Protein AF-0000000072268788 (afdb_homodimer)

Radius of gyration: 41.5 Å; Cα contacts (8 Å, |Δi|>4): 211; chains: 2; bounding box: 46×120×73 Å

Foldseek 3Di:
DDWDWADALNDIDTDDDDPPCVVVVRVVSVQLNVQLNVVCVVVPDDDPVVSSVRSVVVVVVVVVVVVVVVVVVVVVVVVVVPPPDPPPPPPPPPDPPVVVVVVVVVVVVVVVVVVVVVVVVVVD/DDWDWADALNDIDTDDDDPPCVVVVRVVSVQLNVQLNVVCVVVPDDDPVVSSVRSVVVVVVVVVVVVVVVVVVVVVVVVVVPPPDPPPPPPPPPDPPPVNVVVVVVVVVVVVVVVVVVVVVVVD

Structure (mmCIF, N/CA/C/O backbone):
data_AF-0000000072268788-model_v1
#
loop_
_entity.id
_entity.type
_entity.pdbx_description
1 polymer 'Cell division protein ZapA'
#
loop_
_atom_site.group_PDB
_atom_site.id
_atom_site.type_symbol
_atom_site.label_atom_id
_atom_site.label_alt_id
_atom_site.label_comp_id
_atom_site.label_asym_id
_atom_site.label_entity_id
_atom_site.label_seq_id
_atom_site.pdbx_PDB_ins_code
_atom_site.Cartn_x
_atom_site.Cartn_y
_atom_site.Cartn_z
_atom_site.occupancy
_atom_site.B_iso_or_equiv
_atom_site.auth_seq_id
_atom_site.auth_comp_id
_atom_site.auth_asym_id
_atom_site.auth_atom_id
_atom_site.pdbx_PDB_model_num
ATOM 1 N N . MET A 1 1 ? 23.859 -15.273 -12 1 74.12 1 MET A N 1
ATOM 2 C CA . MET A 1 1 ? 23 -14.719 -10.961 1 74.12 1 MET A CA 1
ATOM 3 C C . MET A 1 1 ? 22.594 -15.805 -9.961 1 74.12 1 MET A C 1
ATOM 5 O O . MET A 1 1 ? 22.234 -16.906 -10.359 1 74.12 1 MET A O 1
ATOM 9 N N . PRO A 1 2 ? 22.938 -15.625 -8.633 1 83 2 PRO A N 1
ATOM 10 C CA . PRO A 1 2 ? 22.578 -16.656 -7.668 1 83 2 PRO A CA 1
ATOM 11 C C . PRO A 1 2 ? 21.078 -16.906 -7.578 1 83 2 PRO A C 1
ATOM 13 O O . PRO A 1 2 ? 20.297 -15.977 -7.785 1 83 2 PRO A O 1
ATOM 16 N N . GLU A 1 3 ? 20.75 -18.172 -7.566 1 90.81 3 GLU A N 1
ATOM 17 C CA . GLU A 1 3 ? 19.359 -18.547 -7.328 1 90.81 3 GLU A CA 1
ATOM 18 C C . GLU A 1 3 ? 19.078 -18.688 -5.836 1 90.81 3 GLU A C 1
ATOM 20 O O . GLU A 1 3 ? 19.891 -19.25 -5.094 1 90.81 3 GLU A O 1
ATOM 25 N N . LEU A 1 4 ? 18.047 -18.125 -5.438 1 92.44 4 LEU A N 1
ATOM 26 C CA . LEU A 1 4 ? 17.594 -18.219 -4.055 1 92.44 4 LEU A CA 1
ATOM 27 C C . LEU A 1 4 ? 16.297 -19.031 -3.955 1 92.44 4 LEU A C 1
ATOM 29 O O . LEU A 1 4 ? 15.422 -18.906 -4.809 1 92.44 4 LEU A O 1
ATOM 33 N N . SER A 1 5 ? 16.281 -19.875 -2.887 1 95.88 5 SER A N 1
ATOM 34 C CA . SER A 1 5 ? 15.078 -20.656 -2.611 1 95.88 5 SER A CA 1
ATOM 35 C C . SER A 1 5 ? 14.148 -19.906 -1.663 1 95.88 5 SER A C 1
ATOM 37 O O . SER A 1 5 ? 14.555 -19.5 -0.571 1 95.88 5 SER A O 1
ATOM 39 N N . ILE A 1 6 ? 12.938 -19.672 -2.156 1 97.31 6 ILE A N 1
ATOM 40 C CA . ILE A 1 6 ? 11.938 -19.031 -1.303 1 97.31 6 ILE A CA 1
ATOM 41 C C . ILE A 1 6 ? 10.758 -19.969 -1.108 1 97.31 6 ILE A C 1
ATOM 43 O O . ILE A 1 6 ? 10.539 -20.891 -1.91 1 97.31 6 ILE A O 1
ATOM 47 N N . THR A 1 7 ? 10.023 -19.75 0.076 1 97.81 7 THR A N 1
ATOM 48 C CA . THR A 1 7 ? 8.875 -20.594 0.394 1 97.81 7 THR A CA 1
ATOM 49 C C . THR A 1 7 ? 7.586 -19.781 0.368 1 97.81 7 THR A C 1
ATOM 51 O O . THR A 1 7 ? 7.484 -18.734 1.022 1 97.81 7 THR A O 1
ATOM 54 N N . ILE A 1 8 ? 6.691 -20.25 -0.453 1 98.44 8 ILE A N 1
ATOM 55 C CA . ILE A 1 8 ? 5.359 -19.656 -0.521 1 98.44 8 ILE A CA 1
ATOM 56 C C . ILE A 1 8 ? 4.297 -20.734 -0.354 1 98.44 8 ILE A C 1
ATOM 58 O O . ILE A 1 8 ? 4.273 -21.719 -1.107 1 98.44 8 ILE A O 1
ATOM 62 N N . GLY A 1 9 ? 3.434 -20.594 0.599 1 97.31 9 GLY A N 1
ATOM 63 C CA . GLY A 1 9 ? 2.373 -21.547 0.838 1 97.31 9 GLY A CA 1
ATOM 64 C C . GLY A 1 9 ? 2.891 -22.953 1.119 1 97.31 9 GLY A C 1
ATOM 65 O O . GLY A 1 9 ? 2.297 -23.938 0.683 1 97.31 9 GLY A O 1
ATOM 66 N N . GLY A 1 10 ? 4.051 -23.016 1.722 1 95.81 10 GLY A N 1
ATOM 67 C CA . GLY A 1 10 ? 4.629 -24.297 2.074 1 95.81 10 GLY A CA 1
ATOM 68 C C . GLY A 1 10 ? 5.402 -24.938 0.937 1 95.81 10 GLY A C 1
ATOM 69 O O . GLY A 1 10 ? 5.938 -26.031 1.084 1 95.81 10 GLY A O 1
ATOM 70 N N . LYS A 1 11 ? 5.461 -24.25 -0.186 1 96.56 11 LYS A N 1
ATOM 71 C CA . LYS A 1 11 ? 6.176 -24.75 -1.358 1 96.56 11 LYS A CA 1
ATOM 72 C C . LYS A 1 11 ? 7.441 -23.953 -1.619 1 96.56 11 LYS A C 1
ATOM 74 O O . LYS A 1 11 ? 7.461 -22.734 -1.423 1 96.56 11 LYS A O 1
ATOM 79 N N . SER A 1 12 ? 8.383 -24.672 -2.074 1 97.62 12 SER A N 1
ATOM 80 C CA . SER A 1 12 ? 9.656 -24.016 -2.354 1 97.62 12 SER A CA 1
ATOM 81 C C . SER A 1 12 ? 9.766 -23.625 -3.824 1 97.62 12 SER A C 1
ATOM 83 O O . SER A 1 12 ? 9.414 -24.406 -4.707 1 97.62 12 SER A O 1
ATOM 85 N N . PHE A 1 13 ? 10.25 -22.438 -4.082 1 97.38 13 PHE A N 1
ATOM 86 C CA . PHE A 1 13 ? 10.453 -21.906 -5.422 1 97.38 13 PHE A CA 1
ATOM 87 C C . PHE A 1 13 ? 11.859 -21.328 -5.574 1 97.38 13 PHE A C 1
ATOM 89 O O . PHE A 1 13 ? 12.383 -20.703 -4.656 1 97.38 13 PHE A O 1
ATOM 96 N N . GLU A 1 14 ? 12.453 -21.531 -6.711 1 95.81 14 GLU A N 1
ATOM 97 C CA . GLU A 1 14 ? 13.758 -20.969 -7.023 1 95.81 14 GLU A CA 1
ATOM 98 C C . GLU A 1 14 ? 13.625 -19.703 -7.859 1 95.81 14 GLU A C 1
ATOM 100 O O . GLU A 1 14 ? 13 -19.719 -8.922 1 95.81 14 GLU A O 1
ATOM 105 N N . VAL A 1 15 ? 14.234 -18.641 -7.375 1 95.44 15 VAL A N 1
ATOM 106 C CA . VAL A 1 15 ? 14.156 -17.344 -8.062 1 95.44 15 VAL A CA 1
ATOM 107 C C . VAL A 1 15 ? 15.547 -16.734 -8.172 1 95.44 15 VAL A C 1
ATOM 109 O O . VAL A 1 15 ? 16.312 -16.734 -7.199 1 95.44 15 VAL A O 1
ATOM 112 N N . ALA A 1 16 ? 15.844 -16.25 -9.375 1 91.88 16 ALA A N 1
ATOM 113 C CA . ALA A 1 16 ? 17.125 -15.578 -9.562 1 91.88 16 ALA A CA 1
ATOM 114 C C . ALA A 1 16 ? 17.094 -14.164 -8.984 1 91.88 16 ALA A C 1
ATOM 116 O O . ALA A 1 16 ? 16.078 -13.461 -9.109 1 91.88 16 ALA A O 1
ATOM 117 N N . CYS A 1 17 ? 18.141 -13.789 -8.359 1 90.81 17 CYS A N 1
ATOM 118 C CA . CYS A 1 17 ? 18.203 -12.461 -7.754 1 90.81 17 CYS A CA 1
ATOM 119 C C . CYS A 1 17 ? 19.609 -11.891 -7.852 1 90.81 17 CYS A C 1
ATOM 121 O O . CYS A 1 17 ? 20.594 -12.617 -7.734 1 90.81 17 CYS A O 1
ATOM 123 N N . GLN A 1 18 ? 19.688 -10.594 -8.148 1 88.31 18 GLN A N 1
ATOM 124 C CA . GLN A 1 18 ? 20.969 -9.914 -8.188 1 88.31 18 GLN A CA 1
ATOM 125 C C . GLN A 1 18 ? 21.562 -9.781 -6.785 1 88.31 18 GLN A C 1
ATOM 127 O O . GLN A 1 18 ? 20.828 -9.664 -5.801 1 88.31 18 GLN A O 1
ATOM 132 N N . PRO A 1 19 ? 22.938 -9.758 -6.762 1 90.88 19 PRO A N 1
ATOM 133 C CA . PRO A 1 19 ? 23.578 -9.523 -5.465 1 90.88 19 PRO A CA 1
ATOM 134 C C . PRO A 1 19 ? 23.109 -8.227 -4.801 1 90.88 19 PRO A C 1
ATOM 136 O O . PRO A 1 19 ? 22.969 -7.203 -5.473 1 90.88 19 PRO A O 1
ATOM 139 N N . GLY A 1 20 ? 22.766 -8.32 -3.518 1 91.06 20 GLY A N 1
ATOM 140 C CA . GLY A 1 20 ? 22.312 -7.148 -2.781 1 91.06 20 GLY A CA 1
ATOM 141 C C . GLY A 1 20 ? 20.812 -7.047 -2.684 1 91.06 20 GLY A C 1
ATOM 142 O O . GLY A 1 20 ? 20.281 -6.297 -1.859 1 91.06 20 GLY A O 1
ATOM 143 N N . GLU A 1 21 ? 20.094 -7.781 -3.594 1 90.38 21 GLU A N 1
ATOM 144 C CA . GLU A 1 21 ? 18.641 -7.707 -3.633 1 90.38 21 GLU A CA 1
ATOM 145 C C . GLU A 1 21 ? 18 -8.852 -2.844 1 90.38 21 GLU A C 1
ATOM 147 O O . GLU A 1 21 ? 16.781 -9 -2.818 1 90.38 21 GLU A O 1
ATOM 152 N N . GLU A 1 22 ? 18.781 -9.586 -2.168 1 93.44 22 GLU A N 1
ATOM 153 C CA . GLU A 1 22 ? 18.328 -10.789 -1.483 1 93.44 22 GLU A CA 1
ATOM 154 C C . GLU A 1 22 ? 17.344 -10.453 -0.369 1 93.44 22 GLU A C 1
ATOM 156 O O . GLU A 1 22 ? 16.328 -11.141 -0.204 1 93.44 22 GLU A O 1
ATOM 161 N N . GLU A 1 23 ? 17.641 -9.453 0.334 1 92.25 23 GLU A N 1
ATOM 162 C CA . GLU A 1 23 ? 16.766 -9.07 1.441 1 92.25 23 GLU A CA 1
ATOM 163 C C . GLU A 1 23 ? 15.406 -8.602 0.935 1 92.25 23 GLU A C 1
ATOM 165 O O . GLU A 1 23 ? 14.375 -8.906 1.538 1 92.25 23 GLU A O 1
ATOM 170 N N . PHE A 1 24 ? 15.422 -7.902 -0.164 1 91.44 24 PHE A N 1
ATOM 171 C CA . PHE A 1 24 ? 14.18 -7.434 -0.764 1 91.44 24 PHE A CA 1
ATOM 172 C C . PHE A 1 24 ? 13.336 -8.609 -1.244 1 91.44 24 PHE A C 1
ATOM 174 O O . PHE A 1 24 ? 12.125 -8.648 -1.001 1 91.44 24 PHE A O 1
ATOM 181 N N . LEU A 1 25 ? 14.008 -9.602 -1.836 1 96.06 25 LEU A N 1
ATOM 182 C CA . LEU A 1 25 ? 13.312 -10.789 -2.314 1 96.06 25 LEU A CA 1
ATOM 183 C C . LEU A 1 25 ? 12.695 -11.562 -1.154 1 96.06 25 LEU A C 1
ATOM 185 O O . LEU A 1 25 ? 11.547 -12 -1.241 1 96.06 25 LEU A O 1
ATOM 189 N N . HIS A 1 26 ? 13.391 -11.672 -0.062 1 96.31 26 HIS A N 1
ATOM 190 C CA . HIS A 1 26 ? 12.883 -12.383 1.105 1 96.31 26 HIS A CA 1
ATOM 191 C C . HIS A 1 26 ? 11.688 -11.656 1.711 1 96.31 26 HIS A C 1
ATOM 193 O O . HIS A 1 26 ? 10.719 -12.297 2.125 1 96.31 26 HIS A O 1
ATOM 199 N N . SER A 1 27 ? 11.773 -10.406 1.749 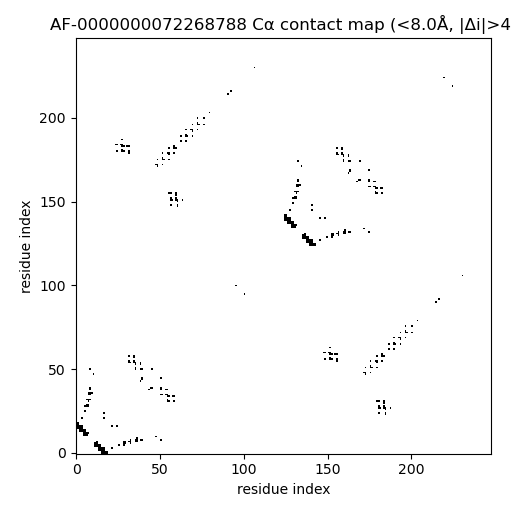1 96.12 27 SER A N 1
ATOM 200 C CA . SER A 1 27 ? 10.672 -9.609 2.285 1 96.12 27 SER A CA 1
ATOM 201 C C . SER A 1 27 ? 9.43 -9.742 1.419 1 96.12 27 SER A C 1
ATOM 203 O O . SER A 1 27 ? 8.328 -9.945 1.935 1 96.12 27 SER A O 1
ATOM 205 N N . ALA A 1 28 ? 9.648 -9.617 0.163 1 97.81 28 ALA A N 1
ATOM 206 C CA . ALA A 1 28 ? 8.539 -9.781 -0.778 1 97.81 28 ALA A CA 1
ATOM 207 C C . ALA A 1 28 ? 7.934 -11.172 -0.671 1 97.81 28 ALA A C 1
ATOM 209 O O . ALA A 1 28 ? 6.707 -11.32 -0.657 1 97.81 28 ALA A O 1
ATOM 210 N N . ALA A 1 29 ? 8.82 -12.188 -0.564 1 98.56 29 ALA A N 1
ATOM 211 C CA . ALA A 1 29 ? 8.359 -13.562 -0.432 1 98.56 29 ALA A CA 1
ATOM 212 C C . ALA A 1 29 ? 7.551 -13.758 0.847 1 98.56 29 ALA A C 1
ATOM 214 O O . ALA A 1 29 ? 6.535 -14.453 0.847 1 98.56 29 ALA A O 1
ATOM 215 N N . ALA A 1 30 ? 8.016 -13.156 1.888 1 98.19 30 ALA A N 1
ATOM 216 C CA . ALA A 1 30 ? 7.32 -13.258 3.166 1 98.19 30 ALA A CA 1
ATOM 217 C C . ALA A 1 30 ? 5.922 -12.656 3.076 1 98.19 30 ALA A C 1
ATOM 219 O O . ALA A 1 30 ? 4.961 -13.211 3.615 1 98.19 30 ALA A O 1
ATOM 220 N N . MET A 1 31 ? 5.75 -11.555 2.393 1 98.38 31 MET A N 1
ATOM 221 C CA . MET A 1 31 ? 4.465 -10.891 2.227 1 98.38 31 MET A CA 1
ATOM 222 C C . MET A 1 31 ? 3.514 -11.734 1.391 1 98.38 31 MET A C 1
ATOM 224 O O . MET A 1 31 ? 2.34 -11.891 1.735 1 98.38 31 MET A O 1
ATOM 228 N N . LEU A 1 32 ? 4.07 -12.273 0.337 1 98.81 32 LEU A N 1
ATOM 229 C CA . LEU A 1 32 ? 3.246 -13.133 -0.504 1 98.81 32 LEU A CA 1
ATOM 230 C C . LEU A 1 32 ? 2.863 -14.414 0.237 1 98.81 32 LEU A C 1
ATOM 232 O O . LEU A 1 32 ? 1.735 -14.891 0.108 1 98.81 32 LEU A O 1
ATOM 236 N N . ASP A 1 33 ? 3.76 -14.938 1.021 1 98.69 33 ASP A N 1
ATOM 237 C CA . ASP A 1 33 ? 3.51 -16.141 1.814 1 98.69 33 ASP A CA 1
ATOM 238 C C . ASP A 1 33 ? 2.4 -15.891 2.836 1 98.69 33 ASP A C 1
ATOM 240 O O . ASP A 1 33 ? 1.595 -16.781 3.105 1 98.69 33 ASP A O 1
ATOM 244 N N . ALA A 1 34 ? 2.389 -14.781 3.379 1 98.25 34 ALA A N 1
ATOM 245 C CA . ALA A 1 34 ? 1.372 -14.422 4.367 1 98.25 34 ALA A CA 1
ATOM 246 C C . ALA A 1 34 ? -0.027 -14.5 3.762 1 98.25 34 ALA A C 1
ATOM 248 O O . ALA A 1 34 ? -1.001 -14.773 4.465 1 98.25 34 ALA A O 1
ATOM 249 N N . GLU A 1 35 ? -0.118 -14.219 2.48 1 98.19 35 GLU A N 1
ATOM 250 C CA . GLU A 1 35 ? -1.397 -14.344 1.79 1 98.19 35 GLU A CA 1
ATOM 251 C C . GLU A 1 35 ? -1.658 -15.789 1.369 1 98.19 35 GLU A C 1
ATOM 253 O O . GLU A 1 35 ? -2.805 -16.234 1.365 1 98.19 35 GLU A O 1
ATOM 258 N N . ALA A 1 36 ? -0.629 -16.531 1.037 1 98.44 36 ALA A N 1
ATOM 259 C CA . ALA A 1 36 ? -0.738 -17.875 0.501 1 98.44 36 ALA A CA 1
ATOM 260 C C . ALA A 1 36 ? -1.106 -18.875 1.597 1 98.44 36 ALA A C 1
ATOM 262 O O . ALA A 1 36 ? -1.887 -19.797 1.365 1 98.44 36 ALA A O 1
ATOM 263 N N . MET A 1 37 ? -0.601 -18.641 2.736 1 97.56 37 MET A N 1
ATOM 264 C CA . MET A 1 37 ? -0.745 -19.609 3.816 1 97.56 37 MET A CA 1
ATOM 265 C C . MET A 1 37 ? -2.213 -19.797 4.188 1 97.56 37 MET A C 1
ATOM 267 O O . MET A 1 37 ? -2.705 -20.922 4.238 1 97.56 37 MET A O 1
ATOM 271 N N . PRO A 1 38 ? -2.912 -18.703 4.418 1 95.94 38 PRO A N 1
ATOM 272 C CA . PRO A 1 38 ? -4.332 -18.891 4.723 1 95.94 38 PRO A CA 1
ATOM 273 C C . PRO A 1 38 ? -5.09 -19.594 3.598 1 95.94 38 PRO A C 1
ATOM 275 O O . PRO A 1 38 ? -6.043 -20.328 3.855 1 95.94 38 PRO A O 1
ATOM 278 N N . VAL A 1 39 ? -4.746 -19.312 2.369 1 96.38 39 VAL A N 1
ATOM 279 C CA . VAL A 1 39 ? -5.387 -19.938 1.212 1 96.38 39 VAL A CA 1
ATOM 280 C C . VAL A 1 39 ? -5.195 -21.453 1.268 1 96.38 39 VAL A C 1
ATOM 282 O O . VAL A 1 39 ? -6.152 -22.203 1.099 1 96.38 39 VAL A O 1
ATOM 285 N N . VAL A 1 40 ? -3.967 -21.844 1.497 1 96.25 40 VAL A N 1
ATOM 286 C CA . VAL A 1 40 ? -3.627 -23.266 1.57 1 96.25 40 VAL A CA 1
ATOM 287 C C . VAL A 1 40 ? -4.371 -23.922 2.732 1 96.25 40 VAL A C 1
ATOM 289 O O . VAL A 1 40 ? -4.891 -25.031 2.604 1 96.25 40 VAL A O 1
ATOM 292 N N . GLU A 1 41 ? -4.43 -23.266 3.844 1 94.94 41 GLU A N 1
ATOM 293 C CA . GLU A 1 41 ? -5.09 -23.781 5.035 1 94.94 41 GLU A CA 1
ATOM 294 C C . GLU A 1 41 ? -6.586 -23.953 4.805 1 94.94 41 GLU A C 1
ATOM 296 O O . GLU A 1 41 ? -7.191 -24.906 5.309 1 94.94 41 GLU A O 1
ATOM 301 N N . GLN A 1 42 ? -7.125 -23.109 4.062 1 92.31 42 GLN A N 1
ATOM 302 C CA . GLN A 1 42 ? -8.57 -23.094 3.869 1 92.31 42 GLN A CA 1
ATOM 303 C C . GLN A 1 42 ? -8.977 -24.016 2.723 1 92.31 42 GLN A C 1
ATOM 305 O O . GLN A 1 42 ? -10.016 -24.672 2.791 1 92.31 42 GLN A O 1
ATOM 310 N N . MET A 1 43 ? -8.273 -24.062 1.723 1 90.69 43 MET A N 1
ATOM 311 C CA . MET A 1 43 ? -8.703 -24.75 0.507 1 90.69 43 MET A CA 1
ATOM 312 C C . MET A 1 43 ? -8.031 -26.109 0.39 1 90.69 43 MET A C 1
ATOM 314 O O . MET A 1 43 ? -8.508 -26.984 -0.346 1 90.69 43 MET A O 1
ATOM 318 N N . GLY A 1 44 ? -6.984 -26.281 1.197 1 85.5 44 GLY A N 1
ATOM 319 C CA . GLY A 1 44 ? -6.32 -27.562 1.185 1 85.5 44 GLY A CA 1
ATOM 320 C C . GLY A 1 44 ? -5.375 -27.734 0.009 1 85.5 44 GLY A C 1
ATOM 321 O O . GLY A 1 44 ? -4.504 -26.906 -0.225 1 85.5 44 GLY A O 1
ATOM 322 N N . ARG A 1 45 ? -5.52 -28.938 -0.706 1 87 45 ARG A N 1
ATOM 323 C CA . ARG A 1 45 ? -4.574 -29.266 -1.771 1 87 45 ARG A CA 1
ATOM 324 C C . ARG A 1 45 ? -4.91 -28.5 -3.047 1 87 45 ARG A C 1
ATOM 326 O O . ARG A 1 45 ? -6.055 -28.5 -3.5 1 87 45 ARG A O 1
ATOM 333 N N . MET A 1 46 ? -3.959 -27.688 -3.553 1 92.5 46 MET A N 1
ATOM 334 C CA . MET A 1 46 ? -4.113 -26.938 -4.789 1 92.5 46 MET A CA 1
ATOM 335 C C . MET A 1 46 ? -2.824 -26.938 -5.602 1 92.5 46 MET A C 1
ATOM 337 O O . MET A 1 46 ? -1.747 -27.203 -5.062 1 92.5 46 MET A O 1
ATOM 341 N N . THR A 1 47 ? -2.998 -26.766 -6.852 1 95.31 47 THR A N 1
ATOM 342 C CA . THR A 1 47 ? -1.824 -26.594 -7.703 1 95.31 47 THR A CA 1
ATOM 343 C C . THR A 1 47 ? -1.065 -25.328 -7.324 1 95.31 47 THR A C 1
ATOM 345 O O . THR A 1 47 ? -1.633 -24.422 -6.723 1 95.31 47 THR A O 1
ATOM 348 N N . ASP A 1 48 ? 0.186 -25.266 -7.645 1 96.81 48 ASP A N 1
ATOM 349 C CA . ASP A 1 48 ? 0.991 -24.078 -7.402 1 96.81 48 ASP A CA 1
ATOM 350 C C . ASP A 1 48 ? 0.363 -22.844 -8.055 1 96.81 48 ASP A C 1
ATOM 352 O O . ASP A 1 48 ? 0.283 -21.781 -7.441 1 96.81 48 ASP A O 1
ATOM 356 N N . SER A 1 49 ? -0.063 -23.078 -9.234 1 97.38 49 SER A N 1
ATOM 357 C CA . SER A 1 49 ? -0.641 -21.984 -10 1 97.38 49 SER A CA 1
ATOM 358 C C . SER A 1 49 ? -1.87 -21.406 -9.305 1 97.38 49 SER A C 1
ATOM 360 O O . SER A 1 49 ? -2.012 -20.188 -9.188 1 97.38 49 SER A O 1
ATOM 362 N N . ARG A 1 50 ? -2.713 -22.281 -8.883 1 96.94 50 ARG A N 1
ATOM 363 C CA . ARG A 1 50 ? -3.93 -21.828 -8.219 1 96.94 50 ARG A CA 1
ATOM 364 C C . ARG A 1 50 ? -3.605 -21.109 -6.914 1 96.94 50 ARG A C 1
ATOM 366 O O . ARG A 1 50 ? -4.168 -20.062 -6.621 1 96.94 50 ARG A O 1
ATOM 373 N N . MET A 1 51 ? -2.742 -21.672 -6.137 1 97.75 51 MET A N 1
ATOM 374 C CA . MET A 1 51 ? -2.324 -21.062 -4.875 1 97.75 51 MET A CA 1
ATOM 375 C C . MET A 1 51 ? -1.729 -19.672 -5.105 1 97.75 51 MET A C 1
ATOM 377 O O . MET A 1 51 ? -2.104 -18.719 -4.434 1 97.75 51 MET A O 1
ATOM 381 N N . LEU A 1 52 ? -0.851 -19.578 -6.07 1 98.62 52 LEU A N 1
ATOM 382 C CA . LEU A 1 52 ? -0.155 -18.328 -6.355 1 98.62 52 LEU A CA 1
ATOM 383 C C . LEU A 1 52 ? -1.117 -17.297 -6.918 1 98.62 52 LEU A C 1
ATOM 385 O O . LEU A 1 52 ? -0.987 -16.094 -6.629 1 98.62 52 LEU A O 1
ATOM 389 N N . LEU A 1 53 ? -2.088 -17.734 -7.684 1 98.56 53 LEU A N 1
ATOM 390 C CA . LEU A 1 53 ? -3.127 -16.844 -8.188 1 98.56 53 LEU A CA 1
ATOM 391 C C . LEU A 1 53 ? -3.924 -16.234 -7.035 1 98.56 53 LEU A C 1
ATOM 393 O O . LEU A 1 53 ? -4.07 -15.016 -6.949 1 98.56 53 LEU A O 1
ATOM 397 N N . MET A 1 54 ? -4.375 -17.016 -6.152 1 97.94 54 MET A N 1
ATOM 398 C CA . MET A 1 54 ? -5.207 -16.562 -5.043 1 97.94 54 MET A CA 1
ATOM 399 C C . MET A 1 54 ? -4.422 -15.656 -4.109 1 97.94 54 MET A C 1
ATOM 401 O O . MET A 1 54 ? -4.918 -14.609 -3.689 1 97.94 54 MET A O 1
ATOM 405 N N . ALA A 1 55 ? -3.197 -16.047 -3.836 1 98.62 55 ALA A N 1
ATOM 406 C CA . ALA A 1 55 ? -2.332 -15.219 -2.992 1 98.62 55 ALA A CA 1
ATOM 407 C C . ALA A 1 55 ? -2.084 -13.852 -3.625 1 98.62 55 ALA A C 1
ATOM 409 O O . ALA A 1 55 ? -2.131 -12.828 -2.943 1 98.62 55 ALA A O 1
ATOM 410 N N . GLY A 1 56 ? -1.787 -13.852 -4.902 1 98.81 56 GLY A N 1
ATOM 411 C CA . GLY A 1 56 ? -1.588 -12.617 -5.641 1 98.81 56 GLY A CA 1
ATOM 412 C C . GLY A 1 56 ? -2.809 -11.719 -5.637 1 98.81 56 GLY A C 1
ATOM 413 O O . GLY A 1 56 ? -2.691 -10.5 -5.461 1 98.81 56 GLY A O 1
ATOM 414 N N . LEU A 1 57 ? -3.973 -12.32 -5.812 1 98.38 57 LEU A N 1
ATOM 415 C CA . LEU A 1 57 ? -5.219 -11.555 -5.801 1 98.38 57 LEU A CA 1
ATOM 416 C C . LEU A 1 57 ? -5.48 -10.961 -4.418 1 98.38 57 LEU A C 1
ATOM 418 O O . LEU A 1 57 ? -5.93 -9.82 -4.305 1 98.38 57 LEU A O 1
ATOM 422 N N . MET A 1 58 ? -5.199 -11.734 -3.459 1 97.69 58 MET A N 1
ATOM 423 C CA . MET A 1 58 ? -5.371 -11.25 -2.096 1 97.69 58 MET A CA 1
ATOM 424 C C . MET A 1 58 ? -4.41 -10.102 -1.804 1 97.69 58 MET A C 1
ATOM 426 O O . MET A 1 58 ? -4.797 -9.102 -1.191 1 97.69 58 MET A O 1
ATOM 430 N N . LEU A 1 59 ? -3.195 -10.258 -2.221 1 98.62 59 LEU A N 1
ATOM 431 C CA . LEU A 1 59 ? -2.209 -9.203 -2.041 1 98.62 59 LEU A CA 1
ATOM 432 C C . LEU A 1 59 ? -2.605 -7.949 -2.816 1 98.62 59 LEU A C 1
ATOM 434 O O . LEU A 1 59 ? -2.438 -6.832 -2.328 1 98.62 59 LEU A O 1
ATOM 438 N N . ALA A 1 60 ? -3.139 -8.117 -3.965 1 98.69 60 ALA A N 1
ATOM 439 C CA . ALA A 1 60 ? -3.625 -7.012 -4.785 1 98.69 60 ALA A CA 1
ATOM 440 C C . ALA A 1 60 ? -4.762 -6.27 -4.086 1 98.69 60 ALA A C 1
ATOM 442 O O . ALA A 1 60 ? -4.816 -5.039 -4.117 1 98.69 60 ALA A O 1
ATOM 443 N N . ASP A 1 61 ? -5.645 -7.031 -3.518 1 96.88 61 ASP A N 1
ATOM 444 C CA . ASP A 1 61 ? -6.742 -6.426 -2.764 1 96.88 61 ASP A CA 1
ATOM 445 C C . ASP A 1 61 ? -6.211 -5.574 -1.612 1 96.88 61 ASP A C 1
ATOM 447 O O . ASP A 1 61 ? -6.672 -4.453 -1.397 1 96.88 61 ASP A O 1
ATOM 451 N N . ARG A 1 62 ? -5.23 -6.074 -0.894 1 96.94 62 ARG A N 1
ATOM 452 C CA . ARG A 1 62 ? -4.586 -5.332 0.187 1 96.94 62 ARG A CA 1
ATOM 453 C C . ARG A 1 62 ? -3.908 -4.07 -0.341 1 96.94 62 ARG A C 1
ATOM 455 O O . ARG A 1 62 ? -3.994 -3.01 0.279 1 96.94 62 ARG A O 1
ATOM 462 N N . MET A 1 63 ? -3.248 -4.199 -1.45 1 98 63 MET A N 1
ATOM 463 C CA . MET A 1 63 ? -2.572 -3.066 -2.078 1 98 63 MET A CA 1
ATOM 464 C C . MET A 1 63 ? -3.566 -1.967 -2.434 1 98 63 MET A C 1
ATOM 466 O O . MET A 1 63 ? -3.287 -0.783 -2.238 1 98 63 MET A O 1
ATOM 470 N N . ALA A 1 64 ? -4.711 -2.371 -2.963 1 96.62 64 ALA A N 1
ATOM 471 C CA . ALA A 1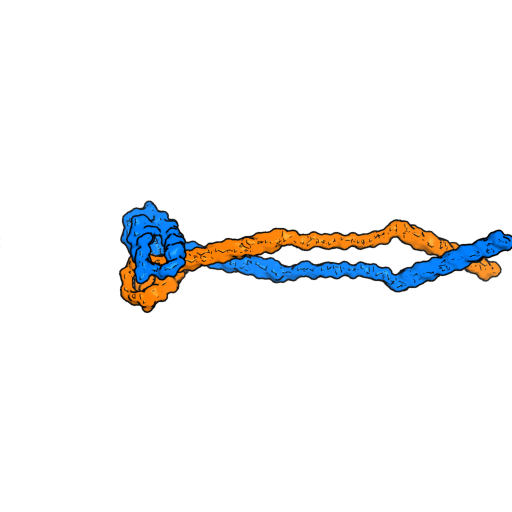 64 ? -5.754 -1.405 -3.287 1 96.62 64 ALA A CA 1
ATOM 472 C C . ALA A 1 64 ? -6.191 -0.631 -2.045 1 96.62 64 ALA A C 1
ATOM 474 O O . ALA A 1 64 ? -6.391 0.584 -2.102 1 96.62 64 ALA A O 1
ATOM 475 N N . GLY A 1 65 ? -6.355 -1.318 -0.981 1 96.25 65 GLY A N 1
ATOM 476 C CA . GLY A 1 65 ? -6.672 -0.671 0.281 1 96.25 65 GLY A CA 1
ATOM 477 C C . GLY A 1 65 ? -5.602 0.301 0.74 1 96.25 65 GLY A C 1
ATOM 478 O O . GLY A 1 65 ? -5.91 1.405 1.191 1 96.25 65 GLY A O 1
ATOM 479 N N . ALA A 1 66 ? -4.352 -0.101 0.634 1 97.56 66 ALA A N 1
ATOM 480 C CA . ALA A 1 66 ? -3.232 0.758 1.012 1 97.56 66 ALA A CA 1
ATOM 481 C C . ALA A 1 66 ? -3.199 2.023 0.16 1 97.56 66 ALA A C 1
ATOM 483 O O . ALA A 1 66 ? -2.945 3.117 0.671 1 97.56 66 ALA A O 1
ATOM 484 N N . ASP A 1 67 ? -3.465 1.851 -1.125 1 97.19 67 ASP A N 1
ATOM 485 C CA . ASP A 1 67 ? -3.496 2.992 -2.033 1 97.19 67 ASP A CA 1
ATOM 486 C C . ASP A 1 67 ? -4.578 3.988 -1.626 1 97.19 67 ASP A C 1
ATOM 488 O O . ASP A 1 67 ? -4.355 5.203 -1.649 1 97.19 67 ASP A O 1
ATOM 492 N N . GLU A 1 68 ? -5.684 3.459 -1.28 1 97.06 68 GLU A N 1
ATOM 493 C CA . GLU A 1 68 ? -6.77 4.32 -0.825 1 97.06 68 GLU A CA 1
ATOM 494 C C . GLU A 1 68 ? -6.387 5.062 0.451 1 97.06 68 GLU A C 1
ATOM 496 O O . GLU A 1 68 ? -6.66 6.258 0.585 1 97.06 68 GLU A O 1
ATOM 501 N N . GLU A 1 69 ? -5.793 4.359 1.361 1 97.69 69 GLU A N 1
ATOM 502 C CA . GLU A 1 69 ? -5.355 4.965 2.615 1 97.69 69 GLU A CA 1
ATOM 503 C C . GLU A 1 69 ? -4.297 6.039 2.369 1 97.69 69 GLU A C 1
ATOM 505 O O . GLU A 1 69 ? -4.32 7.094 3.006 1 97.69 69 GLU A O 1
ATOM 510 N N . LEU A 1 70 ? -3.395 5.773 1.525 1 98.06 70 LEU A N 1
ATOM 511 C CA . LEU A 1 70 ? -2.369 6.746 1.165 1 98.06 70 LEU A CA 1
ATOM 512 C C . LEU A 1 70 ? -2.998 8.023 0.625 1 98.06 70 LEU A C 1
ATOM 514 O O . LEU A 1 70 ? -2.611 9.125 1.021 1 98.06 70 LEU A O 1
ATOM 518 N N . ARG A 1 71 ? -3.947 7.828 -0.268 1 97.69 71 ARG A N 1
ATOM 519 C CA . ARG A 1 71 ? -4.645 8.984 -0.829 1 97.69 71 ARG A CA 1
ATOM 520 C C . ARG A 1 71 ? -5.336 9.789 0.264 1 97.69 71 ARG A C 1
ATOM 522 O O . ARG A 1 71 ? -5.258 11.016 0.279 1 97.69 71 ARG A O 1
ATOM 529 N N . ARG A 1 72 ? -5.973 9.164 1.131 1 97.5 72 ARG A N 1
ATOM 530 C CA . ARG A 1 72 ? -6.684 9.805 2.232 1 97.5 72 ARG A CA 1
ATOM 531 C C . ARG A 1 72 ? -5.719 10.578 3.123 1 97.5 72 ARG A C 1
ATOM 533 O O . ARG A 1 72 ? -5.98 11.734 3.475 1 97.5 72 ARG A O 1
ATOM 540 N N . LEU A 1 73 ? -4.621 10 3.449 1 96.75 73 LEU A N 1
ATOM 541 C CA . LEU A 1 73 ? -3.641 10.625 4.332 1 96.75 73 LEU A CA 1
ATOM 542 C C . LEU A 1 73 ? -2.992 11.828 3.658 1 96.75 73 LEU A C 1
ATOM 544 O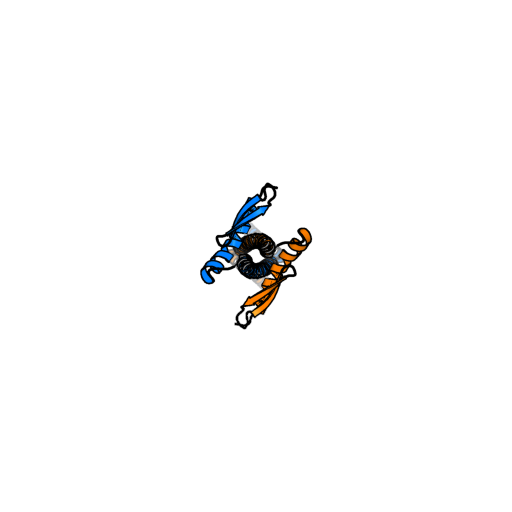 O . LEU A 1 73 ? -2.742 12.844 4.305 1 96.75 73 LEU A O 1
ATOM 548 N N . ARG A 1 74 ? -2.773 11.648 2.412 1 96.94 74 ARG A N 1
ATOM 549 C CA . ARG A 1 74 ? -2.191 12.766 1.671 1 96.94 74 ARG A CA 1
ATOM 550 C C . ARG A 1 74 ? -3.15 13.945 1.616 1 96.94 74 ARG A C 1
ATOM 552 O O . ARG A 1 74 ? -2.73 15.102 1.739 1 96.94 74 ARG A O 1
ATOM 559 N N . ALA A 1 75 ? -4.406 13.648 1.447 1 95.81 75 ALA A N 1
ATOM 560 C CA . ALA A 1 75 ? -5.426 14.695 1.449 1 95.81 75 ALA A CA 1
ATOM 561 C C . ALA A 1 75 ? -5.508 15.383 2.811 1 95.81 75 ALA A C 1
ATOM 563 O O . ALA A 1 75 ? -5.613 16.609 2.893 1 95.81 75 ALA A O 1
ATOM 564 N N . GLN A 1 76 ? -5.469 14.609 3.797 1 93.69 76 GLN A N 1
ATOM 565 C CA . GLN A 1 76 ? -5.508 15.148 5.156 1 93.69 76 GLN A CA 1
ATOM 566 C C . GLN A 1 76 ? -4.293 16.031 5.434 1 93.69 76 GLN A C 1
ATOM 568 O O . GLN A 1 76 ? -4.422 17.094 6.031 1 93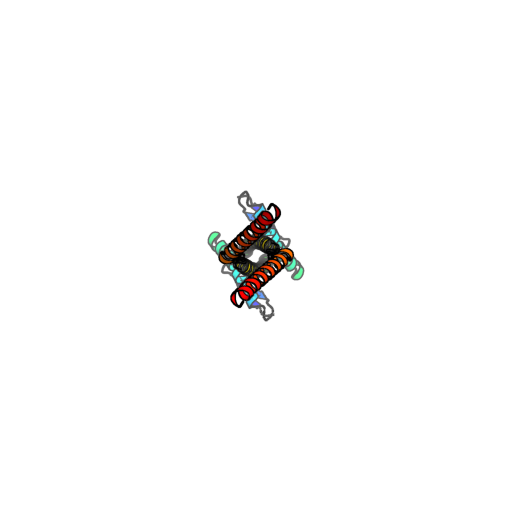.69 76 GLN A O 1
ATOM 573 N N . LEU A 1 77 ? -3.102 15.625 5.078 1 93.12 77 LEU A N 1
ATOM 574 C CA . LEU A 1 77 ? -1.871 16.391 5.254 1 93.12 77 LEU A CA 1
ATOM 575 C C . LEU A 1 77 ? -1.941 17.719 4.5 1 93.12 77 LEU A C 1
ATOM 577 O O . LEU A 1 77 ? -1.545 18.75 5.031 1 93.12 77 LEU A O 1
ATOM 581 N N . ALA A 1 78 ? -2.449 17.609 3.287 1 92.25 78 ALA A N 1
ATOM 582 C CA . ALA A 1 78 ? -2.59 18.812 2.471 1 92.25 78 ALA A CA 1
ATOM 583 C C . ALA A 1 78 ? -3.521 19.812 3.135 1 92.25 78 ALA A C 1
ATOM 585 O O . ALA A 1 78 ? -3.258 21.016 3.119 1 92.25 78 ALA A O 1
ATOM 586 N N . GLU A 1 79 ? -4.617 19.359 3.725 1 89 79 GLU A N 1
ATOM 587 C CA . GLU A 1 79 ? -5.57 20.219 4.422 1 89 79 GLU A CA 1
ATOM 588 C C . GLU A 1 79 ? -4.93 20.875 5.637 1 89 79 GLU A C 1
ATOM 590 O O . GLU A 1 79 ? -5.133 22.078 5.879 1 89 79 GLU A O 1
ATOM 595 N N . LEU A 1 80 ? -4.148 20.172 6.32 1 84.81 80 LEU A N 1
ATOM 596 C CA . LEU A 1 80 ? -3.508 20.703 7.516 1 84.81 80 LEU A CA 1
ATOM 597 C C . LEU A 1 80 ? -2.404 21.688 7.148 1 84.81 80 LEU A C 1
ATOM 599 O O . LEU A 1 80 ? -2.203 22.688 7.844 1 84.81 80 LEU A O 1
ATOM 603 N N . GLU A 1 81 ? -1.726 21.391 6.129 1 84.56 81 GLU A N 1
ATOM 604 C CA . GLU A 1 81 ? -0.661 22.281 5.684 1 84.56 81 GLU A CA 1
ATOM 605 C C . GLU A 1 81 ? -1.231 23.547 5.062 1 84.56 81 GLU A C 1
ATOM 607 O O . GLU A 1 81 ? -0.593 24.609 5.098 1 84.56 81 GLU A O 1
ATOM 612 N N . ALA A 1 82 ? -2.395 23.469 4.473 1 80.12 82 ALA A N 1
ATOM 613 C CA . ALA A 1 82 ? -3.045 24.625 3.848 1 80.12 82 ALA A CA 1
ATOM 614 C C . ALA A 1 82 ? -3.703 25.516 4.895 1 80.12 82 ALA A C 1
ATOM 616 O O . ALA A 1 82 ? -4.066 26.656 4.609 1 80.12 82 ALA A O 1
ATOM 617 N N . ARG A 1 83 ? -4.023 24.969 5.992 1 69.75 83 ARG A N 1
ATOM 618 C CA . ARG A 1 83 ? -4.586 25.828 7.035 1 69.75 83 ARG A CA 1
ATOM 619 C C . ARG A 1 83 ? -3.68 27.016 7.309 1 69.75 83 ARG A C 1
ATOM 621 O O . ARG A 1 83 ? -2.494 26.859 7.602 1 69.75 83 ARG A O 1
ATOM 628 N N . PRO A 1 84 ? -4.066 28.25 6.816 1 60.62 84 PRO A N 1
ATOM 629 C CA . PRO A 1 84 ? -3.287 29.469 7.062 1 60.62 84 PRO A CA 1
ATOM 630 C C . PRO A 1 84 ? -2.828 29.594 8.516 1 60.62 84 PRO A C 1
ATOM 632 O O . PRO A 1 84 ? -3.533 29.156 9.43 1 60.62 84 PRO A O 1
ATOM 635 N N . ALA A 1 85 ? -1.504 29.453 8.727 1 57.66 85 ALA A N 1
ATOM 636 C CA . ALA A 1 85 ? -1.015 29.812 10.055 1 57.66 85 ALA A CA 1
ATOM 637 C C . ALA A 1 85 ? -1.808 30.984 10.633 1 57.66 85 ALA A C 1
ATOM 639 O O . ALA A 1 85 ? -2.289 31.844 9.883 1 57.66 85 ALA A O 1
ATOM 640 N N . PRO A 1 86 ? -2.498 30.891 11.758 1 51.56 86 PRO A N 1
ATOM 641 C CA . PRO A 1 86 ? -3.156 32.094 12.289 1 51.56 86 PRO A CA 1
ATOM 642 C C . PRO A 1 86 ? -2.34 33.344 12.062 1 51.56 86 PRO A C 1
ATOM 644 O O . PRO A 1 86 ? -1.117 33.344 12.234 1 51.56 86 PRO A O 1
ATOM 647 N N . GLU A 1 87 ? -2.734 34.094 11.086 1 52.69 87 GLU A N 1
ATOM 648 C CA . GLU A 1 87 ? -2.076 35.375 10.922 1 52.69 87 GLU A CA 1
ATOM 649 C C . GLU A 1 87 ? -1.688 36 12.273 1 52.69 87 GLU A C 1
ATOM 651 O O . GLU A 1 87 ? -2.465 35.938 13.227 1 52.69 87 GLU A O 1
ATOM 656 N N . PRO A 1 88 ? -0.434 36.062 12.578 1 50.25 88 PRO A N 1
ATOM 657 C CA . PRO A 1 88 ? -0.104 36.75 13.828 1 50.25 88 PRO A CA 1
ATOM 658 C C . PRO A 1 88 ? -1.044 37.906 14.133 1 50.25 88 PRO A C 1
ATOM 660 O O . PRO A 1 88 ? -1.383 38.688 13.227 1 50.25 88 PRO A O 1
ATOM 663 N N . GLU A 1 89 ? -1.958 37.656 14.945 1 51.75 89 GLU A N 1
ATOM 664 C CA . GLU A 1 89 ? -2.809 38.75 15.383 1 51.75 89 GLU A CA 1
ATOM 665 C C . GLU A 1 89 ? -1.998 40.031 15.594 1 51.75 89 GLU A C 1
ATOM 667 O O . GLU A 1 89 ? -1.021 40.031 16.344 1 51.75 89 GLU A O 1
ATOM 672 N N . ARG A 1 90 ? -1.807 40.781 14.602 1 49.53 90 ARG A N 1
ATOM 673 C CA . ARG A 1 90 ? -1.235 42.094 14.844 1 49.53 90 ARG A CA 1
ATOM 674 C C . ARG A 1 90 ? -2 42.844 15.938 1 49.53 90 ARG A C 1
ATOM 676 O O . ARG A 1 90 ? -3.164 43.188 15.75 1 49.53 90 ARG A O 1
ATOM 683 N N . ILE A 1 91 ? -1.766 42.469 17.094 1 47.78 91 ILE A N 1
ATOM 684 C CA . ILE A 1 91 ? -2.295 43.344 18.141 1 47.78 91 ILE A CA 1
ATOM 685 C C . ILE A 1 91 ? -1.776 44.75 17.969 1 47.78 91 ILE A C 1
ATOM 687 O O . ILE A 1 91 ? -0.571 45 18.062 1 47.78 91 ILE A O 1
ATOM 691 N N . GLU A 1 92 ? -2.404 45.562 17.281 1 49.78 92 GLU A N 1
ATOM 692 C CA . GLU A 1 92 ? -2.088 46.969 17.281 1 49.78 92 GLU A CA 1
ATOM 693 C C . GLU A 1 92 ? -2.115 47.531 18.703 1 49.78 92 GLU A C 1
ATOM 695 O O . GLU A 1 92 ? -3.168 47.562 19.344 1 49.78 92 GLU A O 1
ATOM 700 N N . VAL A 1 93 ? -1.076 47.438 19.438 1 49.44 93 VAL A N 1
ATOM 701 C CA . VAL A 1 93 ? -1.016 48.188 20.688 1 49.44 93 VAL A CA 1
ATOM 702 C C . VAL A 1 93 ? -1.432 49.625 20.453 1 49.44 93 VAL A C 1
ATOM 704 O O . VAL A 1 93 ? -0.939 50.281 19.516 1 49.44 93 VAL A O 1
ATOM 707 N N . PRO A 1 94 ? -2.549 50 20.922 1 47.31 94 PRO A N 1
ATOM 708 C CA . PRO A 1 94 ? 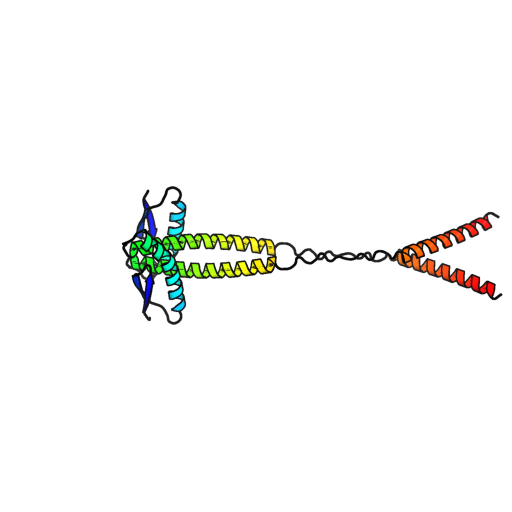-2.887 51.406 20.797 1 47.31 94 PRO A CA 1
ATOM 709 C C . PRO A 1 94 ? -1.736 52.344 21.188 1 47.31 94 PRO A C 1
ATOM 711 O O . PRO A 1 94 ? -1.146 52.156 22.266 1 47.31 94 PRO A O 1
ATOM 714 N N . VAL A 1 95 ? -1.012 52.781 20.312 1 55.38 95 VAL A N 1
ATOM 715 C CA . VAL A 1 95 ? -0.058 53.844 20.625 1 55.38 95 VAL A CA 1
ATOM 716 C C . VAL A 1 95 ? -0.792 55.031 21.219 1 55.38 95 VAL A C 1
ATOM 718 O O . VAL A 1 95 ? -1.888 55.375 20.766 1 55.38 95 VAL A O 1
ATOM 721 N N . ILE A 1 96 ? -0.556 55.375 22.484 1 54.62 96 ILE A N 1
ATOM 722 C CA . ILE A 1 96 ? -1.101 56.625 23.047 1 54.62 96 ILE A CA 1
ATOM 723 C C . ILE A 1 96 ? -1.087 57.719 22 1 54.62 96 ILE A C 1
ATOM 725 O O . ILE A 1 96 ? -0.029 58.062 21.469 1 54.62 96 ILE A O 1
ATOM 729 N N . PRO A 1 97 ? -2.24 58.094 21.641 1 53.72 97 PRO A N 1
ATOM 730 C CA . PRO A 1 97 ? -2.234 59.188 20.672 1 53.72 97 PRO A CA 1
ATOM 731 C C . PRO A 1 97 ? -1.354 60.344 21.109 1 53.72 97 PRO A C 1
ATOM 733 O O . PRO A 1 97 ? -1.251 60.625 22.312 1 53.72 97 PRO A O 1
ATOM 736 N N . ALA A 1 98 ? -0.682 60.844 20.25 1 62.59 98 ALA A N 1
ATOM 737 C CA . ALA A 1 98 ? 0.217 61.969 20.5 1 62.59 98 ALA A CA 1
ATOM 738 C C . ALA A 1 98 ? -0.507 63.094 21.219 1 62.59 98 ALA A C 1
ATOM 740 O O . ALA A 1 98 ? 0.077 63.781 22.062 1 62.59 98 ALA A O 1
ATOM 741 N N . GLY A 1 99 ? -1.728 63.188 20.922 1 56.28 99 GLY A N 1
ATOM 742 C CA . GLY A 1 99 ? -2.506 64.188 21.578 1 56.28 99 GLY A CA 1
ATOM 743 C C . GLY A 1 99 ? -2.635 64 23.078 1 56.28 99 GLY A C 1
ATOM 744 O O . GLY A 1 99 ? -2.609 64.938 23.844 1 56.28 99 GLY A O 1
ATOM 745 N N . VAL A 1 100 ? -2.748 62.688 23.344 1 58.91 100 VAL A N 1
ATOM 746 C CA . VAL A 1 100 ? -2.854 62.406 24.781 1 58.91 100 VAL A CA 1
ATOM 747 C C . VAL A 1 100 ? -1.513 62.656 25.453 1 58.91 100 VAL A C 1
ATOM 749 O O . VAL A 1 100 ? -1.466 63.219 26.547 1 58.91 100 VAL A O 1
ATOM 752 N N . LYS A 1 101 ? -0.563 62.375 24.844 1 60.59 101 LYS A N 1
ATOM 753 C CA . LYS A 1 101 ? 0.767 62.688 25.375 1 60.59 101 LYS A CA 1
ATOM 754 C C . LYS A 1 101 ? 0.973 64.188 25.547 1 60.59 101 LYS A C 1
ATOM 756 O O . LYS A 1 101 ? 1.511 64.625 26.562 1 60.59 101 LYS A O 1
ATOM 761 N N . GLU A 1 102 ? 0.54 64.875 24.578 1 63.94 102 GLU A N 1
ATOM 762 C CA . GLU A 1 102 ? 0.667 66.312 24.609 1 63.94 102 GLU A CA 1
ATOM 763 C C . GLU A 1 102 ? -0.222 66.938 25.688 1 63.94 102 GLU A C 1
ATOM 765 O O . GLU A 1 102 ? 0.201 67.812 26.406 1 63.94 102 GLU A O 1
ATOM 770 N N . ALA A 1 103 ? -1.346 66.312 25.781 1 56.78 103 ALA A N 1
ATOM 771 C CA . ALA A 1 103 ? -2.26 66.812 26.812 1 56.78 103 ALA A CA 1
ATOM 772 C C . ALA A 1 103 ? -1.716 66.562 28.203 1 56.78 103 ALA A C 1
ATOM 774 O O . ALA A 1 103 ? -1.791 67.438 29.094 1 56.78 103 ALA A O 1
ATOM 775 N N . LEU A 1 104 ? -1.08 65.5 28.297 1 64 104 LEU A N 1
ATOM 776 C CA . LEU A 1 104 ? -0.5 65.188 29.594 1 64 104 LEU A CA 1
ATOM 777 C C . LEU A 1 104 ? 0.708 66.062 29.891 1 64 104 LEU A C 1
ATOM 779 O O . LEU A 1 104 ? 0.91 66.438 31.031 1 64 104 LEU A O 1
ATOM 783 N N . ALA A 1 105 ? 1.37 66.375 28.922 1 65.81 105 ALA A N 1
ATOM 784 C CA . ALA A 1 105 ? 2.521 67.25 29.078 1 65.81 105 ALA A CA 1
ATOM 785 C C . ALA A 1 105 ? 2.08 68.688 29.453 1 65.81 105 ALA A C 1
ATOM 787 O O . ALA A 1 105 ? 2.701 69.312 30.312 1 65.81 105 ALA A O 1
ATOM 788 N N . GLU A 1 106 ? 1.014 69.125 28.859 1 63.72 106 GLU A N 1
ATOM 789 C CA . GLU A 1 106 ? 0.489 70.438 29.156 1 63.72 106 GLU A CA 1
ATOM 790 C C . GLU A 1 106 ? -0.043 70.562 30.578 1 63.72 106 GLU A C 1
ATOM 792 O O . GLU A 1 106 ? 0.191 71.5 31.297 1 63.72 106 GLU A O 1
ATOM 797 N N . LEU A 1 107 ? -0.621 69.5 30.938 1 60.81 107 LEU A N 1
ATOM 798 C CA . LEU A 1 107 ? -1.126 69.5 32.312 1 60.81 107 LEU A CA 1
ATOM 799 C C . LEU A 1 107 ? 0.021 69.5 33.312 1 60.81 107 LEU A C 1
ATOM 801 O O . LEU A 1 107 ? -0.048 70.125 34.344 1 60.81 107 LEU A O 1
ATOM 805 N N . ALA A 1 108 ? 0.959 68.812 33 1 64.25 108 ALA A N 1
ATOM 806 C CA . ALA A 1 108 ? 2.133 68.75 33.844 1 64.25 108 ALA A CA 1
ATOM 807 C C . ALA A 1 108 ? 2.783 70.125 33.938 1 64.25 108 ALA A C 1
ATOM 809 O O . ALA A 1 108 ? 3.166 70.562 35.031 1 64.25 108 ALA A O 1
ATOM 810 N N . ALA A 1 109 ? 2.834 70.75 32.812 1 66.19 109 ALA A N 1
ATOM 811 C CA . ALA A 1 109 ? 3.443 72.125 32.781 1 66.19 109 ALA A CA 1
ATOM 812 C C . ALA A 1 109 ? 2.627 73.125 33.594 1 66.19 109 ALA A C 1
ATOM 814 O O . ALA A 1 109 ? 3.189 73.938 34.312 1 66.19 109 ALA A O 1
ATOM 815 N N . ARG A 1 110 ? 1.384 73 33.531 1 61.28 110 ARG A N 1
ATOM 816 C CA . ARG A 1 110 ? 0.52 73.938 34.281 1 61.28 110 ARG A CA 1
ATOM 817 C C . ARG A 1 110 ? 0.606 73.688 35.781 1 61.28 110 ARG A C 1
ATOM 819 O O . ARG A 1 110 ? 0.621 74.625 36.562 1 61.28 110 ARG A O 1
ATOM 826 N N . ALA A 1 111 ? 0.708 72.438 36.062 1 59.81 111 ALA A N 1
ATOM 827 C CA . ALA A 1 111 ? 0.844 72.062 37.5 1 59.81 111 ALA A CA 1
ATOM 828 C C . ALA A 1 111 ? 2.158 72.562 38.062 1 59.81 111 ALA A C 1
ATOM 830 O O . ALA A 1 111 ? 2.199 73.062 39.188 1 59.81 111 ALA A O 1
ATOM 831 N N . GLU A 1 112 ? 3.139 72.375 37.25 1 66 112 GLU A N 1
ATOM 832 C CA . GLU A 1 112 ? 4.445 72.875 37.688 1 66 112 GLU A CA 1
ATOM 833 C C . GLU A 1 112 ? 4.434 74.375 37.844 1 66 112 GLU A C 1
ATOM 835 O O . GLU A 1 112 ? 4.984 74.938 38.812 1 66 112 GLU A O 1
ATOM 840 N N . ALA A 1 113 ? 3.785 75.062 37 1 62.59 113 ALA A N 1
ATOM 841 C CA . ALA A 1 113 ? 3.707 76.5 37.031 1 62.59 113 ALA A CA 1
ATOM 842 C C . ALA A 1 113 ? 2.93 76.938 38.281 1 62.59 113 ALA A C 1
ATOM 844 O O . ALA A 1 113 ? 3.314 77.938 38.938 1 62.59 113 ALA A O 1
ATOM 845 N N . MET A 1 114 ? 1.933 76.25 38.562 1 55.59 114 MET A N 1
ATOM 846 C CA . MET A 1 114 ? 1.143 76.562 39.75 1 55.59 114 MET A CA 1
ATOM 847 C C . MET A 1 114 ? 1.955 76.375 41.031 1 55.59 114 MET A C 1
ATOM 849 O O . MET A 1 114 ? 1.895 77.188 41.969 1 55.59 114 MET A O 1
ATOM 853 N N . ALA A 1 115 ? 2.697 75.312 41.031 1 58.12 115 ALA A N 1
ATOM 854 C CA . ALA A 1 115 ? 3.535 75 42.188 1 58.12 115 ALA A CA 1
ATOM 855 C C . ALA A 1 115 ? 4.602 76.062 42.375 1 58.12 115 ALA A C 1
ATOM 857 O O . ALA A 1 115 ? 4.875 76.5 43.5 1 58.12 115 ALA A O 1
ATOM 858 N N . GLU A 1 116 ? 5.117 76.438 41.344 1 63.31 116 GLU A N 1
ATOM 859 C CA . GLU A 1 116 ? 6.133 77.5 41.406 1 63.31 116 GLU A CA 1
ATOM 860 C C . GLU A 1 116 ? 5.551 78.812 41.969 1 63.31 116 GLU A C 1
ATOM 862 O O . GLU A 1 116 ? 6.195 79.5 42.75 1 63.31 116 GLU A O 1
ATOM 867 N N . ARG A 1 117 ? 4.445 79.125 41.656 1 57.22 117 ARG A N 1
ATOM 868 C CA . ARG A 1 117 ? 3.797 80.312 42.125 1 57.22 117 ARG A CA 1
ATOM 869 C C . ARG A 1 117 ? 3.514 80.25 43.625 1 57.22 117 ARG A C 1
ATOM 871 O O . ARG A 1 117 ? 3.689 81.25 44.344 1 57.22 117 ARG A O 1
ATOM 878 N N . VAL A 1 118 ? 3.195 79.125 44 1 55.22 118 VAL A N 1
ATOM 879 C CA . VAL A 1 118 ? 2.904 78.938 45.438 1 55.22 118 VAL A CA 1
ATOM 880 C C . VAL A 1 118 ? 4.191 79.125 46.25 1 55.22 118 VAL A C 1
ATOM 882 O O . VAL A 1 118 ? 4.199 79.75 47.281 1 55.22 118 VAL A O 1
ATOM 885 N N . GLU A 1 119 ? 5.152 78.562 45.719 1 61.25 119 GLU A N 1
ATOM 886 C CA . GLU A 1 119 ? 6.438 78.625 46.438 1 61.25 119 GLU A CA 1
ATOM 887 C C . GLU A 1 119 ? 6.957 80.062 46.469 1 61.25 119 GLU A C 1
ATOM 889 O O . GLU A 1 119 ? 7.512 80.5 47.469 1 61.25 119 GLU A O 1
ATOM 894 N N . GLU A 1 120 ? 6.766 80.688 45.5 1 61.78 120 GLU A N 1
ATOM 895 C CA . GLU A 1 120 ? 7.207 82.062 45.438 1 61.78 120 GLU A CA 1
ATOM 896 C C . GLU A 1 120 ? 6.445 82.938 46.438 1 61.78 120 GLU A C 1
ATOM 898 O O . GLU A 1 120 ? 7.027 83.812 47.094 1 61.78 120 GLU A O 1
ATOM 903 N N . ARG A 1 121 ? 5.418 82.688 46.781 1 53.25 121 ARG A N 1
ATOM 904 C CA . ARG A 1 121 ? 4.602 83.438 47.719 1 53.25 121 ARG A CA 1
ATOM 905 C C . ARG A 1 121 ? 4.961 83.125 49.156 1 53.25 121 ARG A C 1
ATOM 907 O O . ARG A 1 121 ? 4.891 84 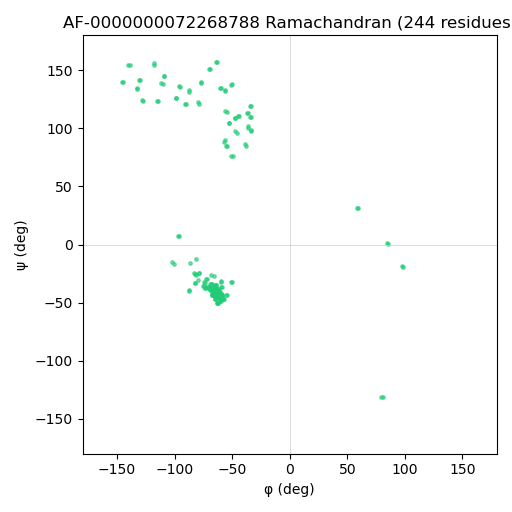50.031 1 53.25 121 ARG A O 1
ATOM 914 N N . ALA A 1 122 ? 5.496 81.938 49.281 1 55.81 122 ALA A N 1
ATOM 915 C CA . ALA A 1 122 ? 5.867 81.5 50.625 1 55.81 122 ALA A CA 1
ATOM 916 C C . ALA A 1 122 ? 7.211 82.125 51.062 1 55.81 122 ALA A C 1
ATOM 918 O O . ALA A 1 122 ? 7.465 82.312 52.25 1 55.81 122 ALA A O 1
ATOM 919 N N . ARG A 1 123 ? 7.895 82.312 50.156 1 61.28 123 ARG A N 1
ATOM 920 C CA . ARG A 1 123 ? 9.219 82.875 50.438 1 61.28 123 ARG A CA 1
ATOM 921 C C . ARG A 1 123 ? 9.164 84.375 50.625 1 61.28 123 ARG A C 1
ATOM 923 O O . ARG A 1 123 ? 10.062 85 51.219 1 61.28 123 ARG A O 1
ATOM 930 N N . ALA A 1 124 ? 8.133 84.875 50.281 1 59.94 124 ALA A N 1
ATOM 931 C CA . ALA A 1 124 ? 8.016 86.312 50.469 1 59.94 124 ALA A CA 1
ATOM 932 C C . ALA A 1 124 ? 7.312 86.625 51.781 1 59.94 124 ALA A C 1
ATOM 934 O O . ALA A 1 124 ? 6.473 85.875 52.25 1 59.94 124 ALA A O 1
ATOM 935 N N . MET B 1 1 ? -21.766 -20.594 -6.43 1 74.44 1 MET B N 1
ATOM 936 C CA . MET B 1 1 ? -20.984 -19.359 -6.555 1 74.44 1 MET B CA 1
ATOM 937 C C . MET B 1 1 ? -20.547 -19.141 -7.996 1 74.44 1 MET B C 1
ATOM 939 O O . MET B 1 1 ? -20.062 -20.078 -8.648 1 74.44 1 MET B O 1
ATOM 943 N N . PRO B 1 2 ? -20.953 -17.984 -8.633 1 83.19 2 PRO B N 1
ATOM 944 C CA . PRO B 1 2 ? -20.562 -17.766 -10.023 1 83.19 2 PRO B CA 1
ATOM 945 C C . PRO B 1 2 ? -19.047 -17.719 -10.211 1 83.19 2 PRO B C 1
ATOM 947 O O . PRO B 1 2 ? -18.328 -17.297 -9.297 1 83.19 2 PRO B O 1
ATOM 950 N N . GLU B 1 3 ? -18.609 -18.422 -11.227 1 90.94 3 GLU B N 1
ATOM 951 C CA . GLU B 1 3 ? -17.219 -18.328 -11.617 1 90.94 3 GLU B CA 1
ATOM 952 C C . GLU B 1 3 ? -16.969 -17.188 -12.586 1 90.94 3 GLU B C 1
ATOM 954 O O . GLU B 1 3 ? -17.766 -16.969 -13.508 1 90.94 3 GLU B O 1
ATOM 959 N N . LEU B 1 4 ? -16.016 -16.422 -12.312 1 92.5 4 LEU B N 1
ATOM 960 C CA . LEU B 1 4 ? -15.617 -15.312 -13.18 1 92.5 4 LEU B CA 1
ATOM 961 C C . LEU B 1 4 ? -14.266 -15.594 -13.836 1 92.5 4 LEU B C 1
ATOM 963 O O . LEU B 1 4 ? -13.359 -16.125 -13.195 1 92.5 4 LEU B O 1
ATOM 967 N N . SER B 1 5 ? -14.227 -15.227 -15.148 1 95.94 5 SER B N 1
ATOM 968 C CA . SER B 1 5 ? -12.969 -15.344 -15.883 1 95.94 5 SER B CA 1
ATOM 969 C C . SER B 1 5 ? -12.156 -14.062 -15.789 1 95.94 5 SER B C 1
ATOM 971 O O . SER B 1 5 ? -12.641 -12.977 -16.125 1 95.94 5 SER B O 1
ATOM 973 N N . ILE B 1 6 ? -10.953 -14.219 -15.258 1 97.31 6 ILE B N 1
ATOM 974 C CA . ILE B 1 6 ? -10.055 -13.07 -15.195 1 97.31 6 ILE B CA 1
ATOM 975 C C . ILE B 1 6 ? -8.797 -13.359 -16.031 1 97.31 6 ILE B C 1
ATOM 977 O O . ILE B 1 6 ? -8.477 -14.516 -16.297 1 97.31 6 ILE B O 1
ATOM 981 N N . THR B 1 7 ? -8.141 -12.203 -16.484 1 97.81 7 THR B N 1
ATOM 982 C CA . THR B 1 7 ? -6.938 -12.336 -17.312 1 97.81 7 THR B CA 1
ATOM 983 C C . THR B 1 7 ? -5.719 -11.781 -16.578 1 97.81 7 THR B C 1
ATOM 985 O O . THR B 1 7 ? -5.738 -10.641 -16.109 1 97.81 7 THR B O 1
ATOM 988 N N . ILE B 1 8 ? -4.754 -12.641 -16.453 1 98.44 8 ILE B N 1
ATOM 989 C CA . ILE B 1 8 ? -3.48 -12.234 -15.859 1 98.44 8 ILE B CA 1
ATOM 990 C C . ILE B 1 8 ? -2.338 -12.633 -16.797 1 98.44 8 ILE B C 1
ATOM 992 O O . ILE B 1 8 ? -2.201 -13.812 -17.156 1 98.44 8 ILE B O 1
ATOM 996 N N . GLY B 1 9 ? -1.531 -11.703 -17.188 1 97.31 9 GLY B N 1
ATOM 997 C CA . GLY B 1 9 ? -0.406 -11.977 -18.062 1 97.31 9 GLY B CA 1
ATOM 998 C C . GLY B 1 9 ? -0.818 -12.602 -19.391 1 97.31 9 GLY B C 1
ATOM 999 O O . GLY B 1 9 ? -0.126 -13.477 -19.906 1 97.31 9 GLY B O 1
ATOM 1000 N N . GLY B 1 10 ? -1.987 -12.242 -19.828 1 95.88 10 GLY B N 1
ATOM 1001 C CA . GLY B 1 10 ? -2.471 -12.742 -21.109 1 95.88 10 GLY B CA 1
ATOM 1002 C C . GLY B 1 10 ? -3.143 -14.102 -21 1 95.88 10 GLY B C 1
ATOM 1003 O O . GLY B 1 10 ? -3.59 -14.656 -22 1 95.88 10 GLY B O 1
ATOM 1004 N N . LYS B 1 11 ? -3.207 -14.633 -19.797 1 96.62 11 LYS B N 1
ATOM 1005 C CA . LYS B 1 11 ? -3.822 -15.93 -19.547 1 96.62 11 LYS B CA 1
ATOM 1006 C C . LYS B 1 11 ? -5.141 -15.789 -18.797 1 96.62 11 LYS B C 1
ATOM 1008 O O . LYS B 1 11 ? -5.27 -14.93 -17.922 1 96.62 11 LYS B O 1
ATOM 1013 N N . SER B 1 12 ? -5.988 -16.656 -19.156 1 97.62 12 SER B N 1
ATOM 1014 C CA . SER B 1 12 ? -7.301 -16.625 -18.531 1 97.62 12 SER B CA 1
ATOM 1015 C C . SER B 1 12 ? -7.379 -17.594 -17.359 1 97.62 12 SER B C 1
ATOM 1017 O O . SER B 1 12 ? -6.922 -18.734 -17.469 1 97.62 12 SER B O 1
ATOM 1019 N N . PHE B 1 13 ? -7.953 -17.156 -16.266 1 97.38 13 PHE B N 1
ATOM 1020 C CA . PHE B 1 13 ? -8.141 -17.953 -15.062 1 97.38 13 PHE B CA 1
ATOM 1021 C C . PHE B 1 13 ? -9.578 -17.875 -14.578 1 97.38 13 PHE B C 1
ATOM 1023 O O . PHE B 1 13 ? -10.195 -16.797 -14.617 1 97.38 13 PHE B O 1
ATOM 1030 N N . GLU B 1 14 ? -10.117 -18.969 -14.094 1 95.88 14 GLU B N 1
ATOM 1031 C CA . GLU B 1 14 ? -11.453 -19 -13.508 1 95.88 14 GLU B CA 1
ATOM 1032 C C . GLU B 1 14 ? -11.391 -18.938 -11.984 1 95.88 14 GLU B C 1
ATOM 1034 O O . GLU B 1 14 ? -10.719 -19.75 -11.352 1 95.88 14 GLU B O 1
ATOM 1039 N N . VAL B 1 15 ? -12.102 -17.984 -11.43 1 95.44 15 VAL B N 1
ATOM 1040 C CA . VAL B 1 15 ? -12.102 -17.797 -9.984 1 95.44 15 VAL B CA 1
ATOM 1041 C C . VAL B 1 15 ? -13.531 -17.641 -9.484 1 95.44 15 VAL B C 1
ATOM 1043 O O . VAL B 1 15 ? -14.336 -16.922 -10.078 1 95.44 15 VAL B O 1
ATOM 1046 N N . ALA B 1 16 ? -13.812 -18.359 -8.398 1 91.88 16 ALA B N 1
ATOM 1047 C CA . ALA B 1 16 ? -15.141 -18.234 -7.793 1 91.88 16 ALA B CA 1
ATOM 1048 C C . ALA B 1 16 ? -15.25 -16.938 -6.988 1 91.88 16 ALA B C 1
ATOM 1050 O O . ALA B 1 16 ? -14.305 -16.547 -6.305 1 91.88 16 ALA B O 1
ATOM 1051 N N . CYS B 1 17 ? -16.359 -16.312 -7.082 1 90.94 17 CYS B N 1
ATOM 1052 C CA . CYS B 1 17 ? -16.562 -15.055 -6.363 1 90.94 17 CYS B CA 1
ATOM 1053 C C . CYS B 1 17 ? -18.016 -14.922 -5.898 1 90.94 17 CYS B C 1
ATOM 1055 O O . CYS B 1 17 ? -18.938 -15.336 -6.598 1 90.94 17 CYS B O 1
ATOM 1057 N N . GLN B 1 18 ? -18.172 -14.414 -4.691 1 88.44 18 GLN B N 1
ATOM 1058 C CA . GLN B 1 18 ? -19.516 -14.156 -4.176 1 88.44 18 GLN B CA 1
ATOM 1059 C C . GLN B 1 18 ? -20.172 -13 -4.906 1 88.44 18 GLN B C 1
ATOM 1061 O O . GLN B 1 18 ? -19.5 -12.07 -5.359 1 88.44 18 GLN B O 1
ATOM 1066 N N . PRO B 1 19 ? -21.547 -13.078 -4.965 1 90.94 19 PRO B N 1
ATOM 1067 C CA . PRO B 1 19 ? -22.25 -11.938 -5.559 1 90.94 19 PRO B CA 1
ATOM 1068 C C . PRO B 1 19 ? -21.922 -10.609 -4.879 1 90.94 19 PRO B C 1
ATOM 1070 O O . PRO B 1 19 ? -21.844 -10.547 -3.648 1 90.94 19 PRO B O 1
ATOM 1073 N N . GLY B 1 20 ? -21.641 -9.602 -5.688 1 91 20 GLY B N 1
ATOM 1074 C CA . GLY B 1 20 ? -21.328 -8.289 -5.152 1 91 20 GLY B CA 1
ATOM 1075 C C . GLY B 1 20 ? -19.844 -8.031 -5.055 1 91 20 GLY B C 1
ATOM 1076 O O . GLY B 1 20 ? -19.406 -6.883 -4.902 1 91 20 GLY B O 1
ATOM 1077 N N . GLU B 1 21 ? -19.016 -9.125 -5.094 1 90.44 21 GLU B N 1
ATOM 1078 C CA . GLU B 1 21 ? -17.562 -8.992 -4.945 1 90.44 21 GLU B CA 1
ATOM 1079 C C . GLU B 1 21 ? -16.875 -8.961 -6.305 1 90.44 21 GLU B C 1
ATOM 1081 O O . GLU B 1 21 ? -15.648 -8.914 -6.383 1 90.44 21 GLU B O 1
ATOM 1086 N N . GLU B 1 22 ? -17.625 -8.906 -7.324 1 93.44 22 GLU B N 1
ATOM 1087 C CA . GLU B 1 22 ? -17.094 -9.008 -8.68 1 93.44 22 GLU B CA 1
ATOM 1088 C C . GLU B 1 22 ? -16.203 -7.828 -9.016 1 93.44 22 GLU B C 1
ATOM 1090 O O . GLU B 1 22 ? -15.133 -8 -9.617 1 93.44 22 GLU B O 1
ATOM 1095 N N . GLU B 1 23 ? -16.609 -6.699 -8.617 1 92.19 23 GLU B N 1
ATOM 1096 C CA . GLU B 1 23 ? -15.828 -5.508 -8.914 1 92.19 23 GLU B CA 1
ATOM 1097 C C . GLU B 1 23 ? -14.492 -5.531 -8.18 1 92.19 23 GLU B C 1
ATOM 1099 O O . GLU B 1 23 ? -13.461 -5.137 -8.734 1 92.19 23 GLU B O 1
ATOM 1104 N N . PHE B 1 24 ? -14.516 -6.023 -6.977 1 91.44 24 PHE B N 1
ATOM 1105 C CA . PHE B 1 24 ? -13.297 -6.133 -6.188 1 91.44 24 PHE B CA 1
ATOM 1106 C C . PHE B 1 24 ? -12.328 -7.129 -6.824 1 91.44 24 PHE B C 1
ATOM 1108 O O . PHE B 1 24 ? -11.133 -6.852 -6.945 1 91.44 24 PHE B O 1
ATOM 1115 N N . LEU B 1 25 ? -12.883 -8.227 -7.309 1 96.06 25 LEU B N 1
ATOM 1116 C CA . LEU B 1 25 ? -12.07 -9.242 -7.965 1 96.06 25 LEU B CA 1
ATOM 1117 C C . LEU B 1 25 ? -11.438 -8.695 -9.242 1 96.06 25 LEU B C 1
ATOM 1119 O O . LEU B 1 25 ? -10.258 -8.93 -9.5 1 96.06 25 LEU B O 1
ATOM 1123 N N . HIS B 1 26 ? -12.172 -7.934 -10 1 96.31 26 HIS B N 1
ATOM 1124 C CA . HIS B 1 26 ? -11.656 -7.352 -11.234 1 96.31 26 HIS B CA 1
ATOM 1125 C C . HIS B 1 26 ? -10.555 -6.344 -10.953 1 96.31 26 HIS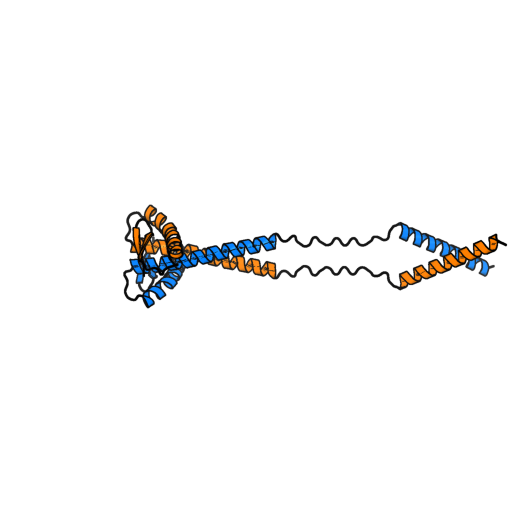 B C 1
ATOM 1127 O O . HIS B 1 26 ? -9.547 -6.297 -11.664 1 96.31 26 HIS B O 1
ATOM 1133 N N . SER B 1 27 ? -10.75 -5.598 -9.961 1 96.12 27 SER B N 1
ATOM 1134 C CA . SER B 1 27 ? -9.742 -4.609 -9.578 1 96.12 27 SER B CA 1
ATOM 1135 C C . SER B 1 27 ? -8.453 -5.285 -9.125 1 96.12 27 SER B C 1
ATOM 1137 O O . SER B 1 27 ? -7.359 -4.891 -9.547 1 96.12 27 SER B O 1
ATOM 1139 N N . ALA B 1 28 ? -8.625 -6.246 -8.297 1 97.81 28 ALA B N 1
ATOM 1140 C CA . ALA B 1 28 ? -7.473 -7.008 -7.836 1 97.81 28 ALA B CA 1
ATOM 1141 C C . ALA B 1 28 ? -6.75 -7.676 -9 1 97.81 28 ALA B C 1
ATOM 1143 O O . ALA B 1 28 ? -5.52 -7.648 -9.078 1 97.81 28 ALA B O 1
ATOM 1144 N N . ALA B 1 29 ? -7.547 -8.25 -9.922 1 98.56 29 ALA B N 1
ATOM 1145 C CA . ALA B 1 29 ? -6.98 -8.906 -11.102 1 98.56 29 ALA B CA 1
ATOM 1146 C C . ALA B 1 29 ? -6.215 -7.91 -11.969 1 98.56 29 ALA B C 1
ATOM 1148 O O . ALA B 1 29 ? -5.141 -8.227 -12.484 1 98.56 29 ALA B O 1
ATOM 1149 N N . ALA B 1 30 ? -6.77 -6.762 -12.109 1 98.19 30 ALA B N 1
ATOM 1150 C CA . ALA B 1 30 ? -6.121 -5.723 -12.906 1 98.19 30 ALA B CA 1
ATOM 1151 C C . ALA B 1 30 ? -4.777 -5.328 -12.297 1 98.19 30 ALA B C 1
ATOM 1153 O O . ALA B 1 30 ? -3.799 -5.129 -13.023 1 98.19 30 ALA B O 1
ATOM 1154 N N . MET B 1 31 ? -4.684 -5.227 -11 1 98.31 31 MET B N 1
ATOM 1155 C CA . MET B 1 31 ? -3.451 -4.867 -10.305 1 98.31 31 MET B CA 1
ATOM 1156 C C . MET B 1 31 ? -2.396 -5.957 -10.461 1 98.31 31 MET B C 1
ATOM 1158 O O . MET B 1 31 ? -1.23 -5.66 -10.734 1 98.31 31 MET B O 1
ATOM 1162 N N . LEU B 1 32 ? -2.852 -7.176 -10.305 1 98.81 32 LEU B N 1
ATOM 1163 C CA . LEU B 1 32 ? -1.923 -8.289 -10.484 1 98.81 32 LEU B CA 1
ATOM 1164 C C . LEU B 1 32 ? -1.467 -8.391 -11.938 1 98.81 32 LEU B C 1
ATOM 1166 O O . LEU B 1 32 ? -0.298 -8.68 -12.203 1 98.81 32 LEU B O 1
ATOM 1170 N N . ASP B 1 33 ? -2.348 -8.133 -12.852 1 98.69 33 ASP B N 1
ATOM 1171 C CA . ASP B 1 33 ? -2.033 -8.156 -14.273 1 98.69 33 ASP B CA 1
ATOM 1172 C C . ASP B 1 33 ? -0.993 -7.098 -14.625 1 98.69 33 ASP B C 1
ATOM 1174 O O . ASP B 1 33 ? -0.125 -7.324 -15.477 1 98.69 33 ASP B O 1
ATOM 1178 N N . ALA B 1 34 ? -1.095 -6.008 -14.047 1 98.25 34 ALA B N 1
ATOM 1179 C CA . ALA B 1 34 ? -0.155 -4.914 -14.281 1 98.25 34 ALA B CA 1
ATOM 1180 C C . ALA B 1 34 ? 1.27 -5.328 -13.93 1 98.25 34 ALA B C 1
ATOM 1182 O O . ALA B 1 34 ? 2.232 -4.836 -14.523 1 98.25 34 ALA B O 1
ATOM 1183 N N . GLU B 1 35 ? 1.388 -6.199 -12.945 1 98.19 35 GLU B N 1
ATOM 1184 C CA . GLU B 1 35 ? 2.703 -6.723 -12.594 1 98.19 35 GLU B CA 1
ATOM 1185 C C . GLU B 1 35 ? 3.104 -7.879 -13.508 1 98.19 35 GLU B C 1
ATOM 1187 O O . GLU B 1 35 ? 4.285 -8.047 -13.82 1 98.19 35 GLU B O 1
ATOM 1192 N N . ALA B 1 36 ? 2.164 -8.664 -13.961 1 98.44 36 ALA B N 1
ATOM 1193 C CA . ALA B 1 36 ? 2.412 -9.867 -14.75 1 98.44 36 ALA B CA 1
ATOM 1194 C C . ALA B 1 36 ? 2.816 -9.523 -16.172 1 98.44 36 ALA B C 1
ATOM 1196 O O . ALA B 1 36 ? 3.684 -10.18 -16.766 1 98.44 36 ALA B O 1
ATOM 1197 N N . MET B 1 37 ? 2.246 -8.508 -16.672 1 97.5 37 MET B N 1
ATOM 1198 C CA . MET B 1 37 ? 2.424 -8.18 -18.094 1 97.5 37 MET B CA 1
ATOM 1199 C C . MET B 1 37 ? 3.885 -7.855 -18.391 1 97.5 37 MET B C 1
ATOM 1201 O O . MET B 1 37 ? 4.469 -8.422 -19.312 1 97.5 37 MET B O 1
ATOM 1205 N N . PRO B 1 38 ? 4.465 -6.969 -17.594 1 95.94 38 PRO B N 1
ATOM 1206 C CA . PRO B 1 38 ? 5.879 -6.707 -17.859 1 95.94 38 PRO B CA 1
ATOM 1207 C C . PRO B 1 38 ? 6.742 -7.961 -17.75 1 95.94 38 PRO B C 1
ATOM 1209 O O . PRO B 1 38 ? 7.746 -8.094 -18.453 1 95.94 38 PRO B O 1
ATOM 1212 N N . VAL B 1 39 ? 6.434 -8.828 -16.828 1 96.38 39 VAL B N 1
ATOM 1213 C CA . VAL B 1 39 ? 7.172 -10.07 -16.625 1 96.38 39 VAL B CA 1
ATOM 1214 C C . VAL B 1 39 ? 7.105 -10.922 -17.891 1 96.38 39 VAL B C 1
ATOM 1216 O O . VAL B 1 39 ? 8.133 -11.414 -18.375 1 96.38 39 VAL B O 1
ATOM 1219 N N . VAL B 1 40 ? 5.914 -11.07 -18.406 1 96.25 40 VAL B N 1
ATOM 1220 C CA . VAL B 1 40 ? 5.691 -11.859 -19.609 1 96.25 40 VAL B CA 1
ATOM 1221 C C . VAL B 1 40 ? 6.438 -11.227 -20.797 1 96.25 40 VAL B C 1
ATOM 1223 O O . VAL B 1 40 ? 7.051 -11.93 -21.594 1 96.25 40 VAL B O 1
ATOM 1226 N N . GLU B 1 41 ? 6.387 -9.945 -20.891 1 94.88 41 GLU B N 1
ATOM 1227 C CA . GLU B 1 41 ? 7.035 -9.219 -21.984 1 94.88 41 GLU B CA 1
ATOM 1228 C C . GLU B 1 41 ? 8.555 -9.383 -21.922 1 94.88 41 GLU B C 1
ATOM 1230 O O . GLU B 1 41 ? 9.211 -9.469 -22.969 1 94.88 41 GLU B O 1
ATOM 1235 N N . GLN B 1 42 ? 9.039 -9.445 -20.781 1 92.31 42 GLN B N 1
ATOM 1236 C CA . GLN B 1 42 ? 10.484 -9.477 -20.594 1 92.31 42 GLN B CA 1
ATOM 1237 C C . GLN B 1 42 ? 11.016 -10.898 -20.656 1 92.31 42 GLN B C 1
ATOM 1239 O O . GLN B 1 42 ? 12.102 -11.141 -21.188 1 92.31 42 GLN B O 1
ATOM 1244 N N . MET B 1 43 ? 10.383 -11.797 -20.141 1 90.5 43 MET B N 1
ATOM 1245 C CA . MET B 1 43 ? 10.914 -13.148 -19.969 1 90.5 43 MET B CA 1
ATOM 1246 C C . MET B 1 43 ? 10.375 -14.086 -21.047 1 90.5 43 MET B C 1
ATOM 1248 O O . MET B 1 43 ? 10.953 -15.141 -21.297 1 90.5 43 MET B O 1
ATOM 1252 N N . GLY B 1 44 ? 9.297 -13.617 -21.688 1 85.31 44 GLY B N 1
ATOM 1253 C CA . GLY B 1 44 ? 8.75 -14.43 -22.766 1 85.31 44 GLY B CA 1
ATOM 1254 C C . GLY B 1 44 ? 7.871 -15.562 -22.266 1 85.31 44 GLY B C 1
ATOM 1255 O O . GLY B 1 44 ? 6.941 -15.336 -21.484 1 85.31 44 GLY B O 1
ATOM 1256 N N . ARG B 1 45 ? 8.141 -16.828 -22.812 1 86.88 45 ARG B N 1
ATOM 1257 C CA . ARG B 1 45 ? 7.262 -17.938 -22.484 1 86.88 45 ARG B CA 1
ATOM 1258 C C . ARG B 1 45 ? 7.586 -18.516 -21.109 1 86.88 45 ARG B C 1
ATOM 1260 O O . ARG B 1 45 ? 8.75 -18.797 -20.797 1 86.88 45 ARG B O 1
ATOM 1267 N N . MET B 1 46 ? 6.59 -18.531 -20.203 1 92.56 46 MET B N 1
ATOM 1268 C CA . MET B 1 46 ? 6.734 -19.078 -18.859 1 92.56 46 MET B CA 1
ATOM 1269 C C . MET B 1 46 ? 5.488 -19.875 -18.469 1 92.56 46 MET B C 1
ATOM 1271 O O . MET B 1 46 ? 4.418 -19.672 -19.047 1 92.56 46 MET B O 1
ATOM 1275 N N . THR B 1 47 ? 5.719 -20.781 -17.578 1 95.38 47 THR B N 1
ATOM 1276 C CA . THR B 1 47 ? 4.574 -21.469 -17 1 95.38 47 THR B CA 1
ATOM 1277 C C . THR B 1 47 ? 3.693 -20.5 -16.219 1 95.38 47 THR B C 1
ATOM 1279 O O . THR B 1 47 ? 4.156 -19.438 -15.797 1 95.38 47 THR B O 1
ATOM 1282 N N . ASP B 1 48 ? 2.459 -20.828 -16.047 1 96.81 48 ASP B N 1
ATOM 1283 C CA . ASP B 1 48 ? 1.548 -20.016 -15.25 1 96.81 48 ASP B CA 1
ATOM 1284 C C . ASP B 1 48 ? 2.098 -19.781 -13.844 1 96.81 48 ASP B C 1
ATOM 1286 O O . ASP B 1 48 ? 2.061 -18.656 -13.336 1 96.81 48 ASP B O 1
ATOM 1290 N N . SER B 1 49 ? 2.594 -20.859 -13.328 1 97.38 49 SER B N 1
ATOM 1291 C CA . SER B 1 49 ? 3.111 -20.797 -11.961 1 97.38 49 SER B CA 1
ATOM 1292 C C . SER B 1 49 ? 4.254 -19.797 -11.852 1 97.38 49 SER B C 1
ATOM 1294 O O . SER B 1 49 ? 4.289 -18.984 -10.922 1 97.38 49 SER B O 1
ATOM 1296 N N . ARG B 1 50 ? 5.156 -19.875 -12.766 1 96.94 50 ARG B N 1
ATOM 1297 C CA . ARG B 1 50 ? 6.301 -18.969 -12.734 1 96.94 50 ARG B CA 1
ATOM 1298 C C . ARG B 1 50 ? 5.855 -17.516 -12.922 1 96.94 50 ARG B C 1
ATOM 1300 O O . ARG B 1 50 ? 6.309 -16.625 -12.203 1 96.94 50 ARG B O 1
ATOM 1307 N N . MET B 1 51 ? 5.004 -17.281 -13.867 1 97.75 51 MET B N 1
ATOM 1308 C CA . MET B 1 51 ? 4.484 -15.938 -14.125 1 97.75 51 MET B CA 1
ATOM 1309 C C . MET B 1 51 ? 3.781 -15.375 -12.891 1 97.75 51 MET B C 1
ATOM 1311 O O . MET B 1 51 ? 4.043 -14.242 -12.484 1 97.75 51 MET B O 1
ATOM 1315 N N . LEU B 1 52 ? 2.943 -16.188 -12.289 1 98.62 52 LEU B N 1
ATOM 1316 C CA . LEU B 1 52 ? 2.156 -15.75 -11.141 1 98.62 52 LEU B CA 1
ATOM 1317 C C . LEU B 1 52 ? 3.047 -15.523 -9.93 1 98.62 52 LEU B C 1
ATOM 1319 O O . LEU B 1 52 ? 2.803 -14.609 -9.133 1 98.62 52 LEU B O 1
ATOM 1323 N N . LEU B 1 53 ? 4.086 -16.312 -9.805 1 98.62 53 LEU B N 1
ATOM 1324 C CA . LEU B 1 53 ? 5.062 -16.125 -8.742 1 98.62 53 LEU B CA 1
ATOM 1325 C C . LEU B 1 53 ? 5.758 -14.766 -8.883 1 98.62 53 LEU B C 1
ATOM 1327 O O . LEU B 1 53 ? 5.793 -13.977 -7.938 1 98.62 53 LEU B O 1
ATOM 1331 N N . MET B 1 54 ? 6.23 -14.477 -10.016 1 98 54 MET B N 1
ATOM 1332 C CA . MET B 1 54 ? 6.977 -13.242 -10.25 1 98 54 MET B CA 1
ATOM 1333 C C . MET B 1 54 ? 6.074 -12.023 -10.094 1 98 54 MET B C 1
ATOM 1335 O O . MET B 1 54 ? 6.465 -11.031 -9.469 1 98 54 MET B O 1
ATOM 1339 N N . ALA B 1 55 ? 4.883 -12.125 -10.617 1 98.62 55 ALA B N 1
ATOM 1340 C CA . ALA B 1 55 ? 3.916 -11.039 -10.484 1 98.62 55 ALA B CA 1
ATOM 1341 C C . ALA B 1 55 ? 3.58 -10.789 -9.016 1 98.62 55 ALA B C 1
ATOM 1343 O O . ALA B 1 55 ? 3.512 -9.633 -8.578 1 98.62 55 ALA B O 1
ATOM 1344 N N . GLY B 1 56 ? 3.342 -11.844 -8.273 1 98.81 56 GLY B N 1
ATOM 1345 C CA . GLY B 1 56 ? 3.074 -11.742 -6.852 1 98.81 56 GLY B CA 1
ATOM 1346 C C . GLY B 1 56 ? 4.215 -11.109 -6.074 1 98.81 56 GLY B C 1
ATOM 1347 O O . GLY B 1 56 ? 3.988 -10.281 -5.195 1 98.81 56 GLY B O 1
ATOM 1348 N N . LEU B 1 57 ? 5.426 -11.508 -6.406 1 98.38 57 LEU B N 1
ATOM 1349 C CA . LEU B 1 57 ? 6.602 -10.953 -5.746 1 98.38 57 LEU B CA 1
ATOM 1350 C C . LEU B 1 57 ? 6.754 -9.469 -6.059 1 98.38 57 LEU B C 1
ATOM 1352 O O . LEU B 1 57 ? 7.094 -8.68 -5.18 1 98.38 57 LEU B O 1
ATOM 1356 N N . MET B 1 58 ? 6.504 -9.156 -7.266 1 97.69 58 MET B N 1
ATOM 1357 C CA . MET B 1 58 ? 6.574 -7.754 -7.656 1 97.69 58 MET B CA 1
ATOM 1358 C C . MET B 1 58 ? 5.508 -6.934 -6.934 1 97.69 58 MET B C 1
ATOM 1360 O O . MET B 1 58 ? 5.785 -5.828 -6.461 1 97.69 58 MET B O 1
ATOM 1364 N N . LEU B 1 59 ? 4.332 -7.477 -6.867 1 98.62 59 LEU B N 1
ATOM 1365 C CA . LEU B 1 59 ? 3.252 -6.797 -6.156 1 98.62 59 LEU B CA 1
ATOM 1366 C C . LEU B 1 59 ? 3.574 -6.672 -4.668 1 98.62 59 LEU B C 1
ATOM 1368 O O . LEU B 1 59 ? 3.291 -5.641 -4.055 1 98.62 59 LEU B O 1
ATOM 1372 N N . ALA B 1 60 ? 4.164 -7.656 -4.121 1 98.69 60 ALA B N 1
ATOM 1373 C CA . ALA B 1 60 ? 4.59 -7.645 -2.723 1 98.69 60 ALA B CA 1
ATOM 1374 C C . ALA B 1 60 ? 5.629 -6.555 -2.477 1 98.69 60 ALA B C 1
ATOM 1376 O O . ALA B 1 60 ? 5.586 -5.863 -1.457 1 98.69 60 ALA B O 1
ATOM 1377 N N . ASP B 1 61 ? 6.539 -6.453 -3.385 1 96.88 61 ASP B N 1
ATOM 1378 C CA . ASP B 1 61 ? 7.547 -5.402 -3.283 1 96.88 61 ASP B CA 1
ATOM 1379 C C . ASP B 1 61 ? 6.898 -4.02 -3.285 1 96.88 61 ASP B C 1
ATOM 1381 O O . ASP B 1 61 ? 7.258 -3.162 -2.477 1 96.88 61 ASP B O 1
ATOM 1385 N N . ARG B 1 62 ? 5.941 -3.801 -4.152 1 97 62 ARG B N 1
ATOM 1386 C CA . ARG B 1 62 ? 5.191 -2.549 -4.203 1 97 62 ARG B CA 1
ATOM 1387 C C . ARG B 1 62 ? 4.438 -2.309 -2.902 1 97 62 ARG B C 1
ATOM 1389 O O . ARG B 1 62 ? 4.406 -1.186 -2.395 1 97 62 ARG B O 1
ATOM 1396 N N . MET B 1 63 ? 3.838 -3.344 -2.398 1 98 63 MET B N 1
ATOM 1397 C CA . MET B 1 63 ? 3.094 -3.26 -1.145 1 98 63 MET B CA 1
ATOM 1398 C C . MET B 1 63 ? 4.004 -2.832 0.002 1 98 63 MET B C 1
ATOM 1400 O O . MET B 1 63 ? 3.617 -2.014 0.837 1 98 63 MET B O 1
ATOM 1404 N N . ALA B 1 64 ? 5.195 -3.398 0.038 1 96.56 64 ALA B N 1
ATOM 1405 C CA . ALA B 1 64 ? 6.168 -3.018 1.059 1 96.56 64 ALA B CA 1
ATOM 1406 C C . ALA B 1 64 ? 6.484 -1.527 0.988 1 96.56 64 ALA B C 1
ATOM 1408 O O . ALA B 1 64 ? 6.578 -0.856 2.02 1 96.56 64 ALA B O 1
ATOM 1409 N N . GLY B 1 65 ? 6.66 -1.04 -0.179 1 96.25 65 GLY B N 1
ATOM 1410 C CA . GLY B 1 65 ? 6.867 0.386 -0.371 1 96.25 65 GLY B CA 1
ATOM 1411 C C . GLY B 1 65 ? 5.699 1.229 0.104 1 96.25 65 GLY B C 1
ATOM 1412 O O . GLY B 1 65 ? 5.895 2.258 0.755 1 96.25 65 GLY B O 1
ATOM 1413 N N . ALA B 1 66 ? 4.496 0.805 -0.217 1 97.56 66 ALA B N 1
ATOM 1414 C CA . ALA B 1 66 ? 3.291 1.513 0.211 1 97.56 66 ALA B CA 1
ATOM 1415 C C . ALA B 1 66 ? 3.188 1.546 1.733 1 97.56 66 ALA B C 1
ATOM 1417 O O . ALA B 1 66 ? 2.818 2.568 2.314 1 97.56 66 ALA B O 1
ATOM 1418 N N . ASP B 1 67 ? 3.52 0.425 2.344 1 97.19 67 ASP B N 1
ATOM 1419 C CA . ASP B 1 67 ? 3.492 0.347 3.801 1 97.19 67 ASP B CA 1
ATOM 1420 C C . ASP B 1 67 ? 4.469 1.341 4.422 1 97.19 67 ASP B C 1
ATOM 1422 O O . ASP B 1 67 ? 4.148 1.999 5.414 1 97.19 67 ASP B O 1
ATOM 1426 N N . GLU B 1 68 ? 5.594 1.399 3.844 1 97.06 68 GLU B N 1
ATOM 1427 C CA . GLU B 1 68 ? 6.586 2.355 4.328 1 97.06 68 GLU B CA 1
ATOM 1428 C C . GLU B 1 68 ? 6.09 3.791 4.176 1 97.06 68 GLU B C 1
ATOM 1430 O O . GLU B 1 68 ? 6.254 4.609 5.086 1 97.06 68 GLU B O 1
ATOM 1435 N N . GLU B 1 69 ? 5.531 4.098 3.051 1 97.75 69 GLU B N 1
ATOM 1436 C CA . GLU B 1 69 ? 4.992 5.43 2.797 1 97.75 69 GLU B CA 1
ATOM 1437 C C . GLU B 1 69 ? 3.861 5.758 3.766 1 97.75 69 GLU B C 1
ATOM 1439 O O . GLU B 1 69 ? 3.766 6.887 4.254 1 97.75 69 GLU B O 1
ATOM 1444 N N . LEU B 1 70 ? 3.012 4.84 3.994 1 98.06 70 LEU B N 1
ATOM 1445 C CA . LEU B 1 70 ? 1.923 5.02 4.949 1 98.06 70 LEU B CA 1
ATOM 1446 C C . LEU B 1 70 ? 2.463 5.371 6.332 1 98.06 70 LEU B C 1
ATOM 1448 O O . LEU B 1 70 ? 1.972 6.297 6.98 1 98.06 70 LEU B O 1
ATOM 1452 N N . ARG B 1 71 ? 3.453 4.605 6.734 1 97.69 71 ARG B N 1
ATOM 1453 C CA . ARG B 1 71 ? 4.074 4.871 8.031 1 97.69 71 ARG B CA 1
ATOM 1454 C C . ARG B 1 71 ? 4.648 6.281 8.086 1 97.69 71 ARG B C 1
ATOM 1456 O O . ARG B 1 71 ? 4.469 6.996 9.07 1 97.69 71 ARG B O 1
ATOM 1463 N N . ARG B 1 72 ? 5.301 6.672 7.098 1 97.56 72 ARG B N 1
ATOM 1464 C CA . ARG B 1 72 ? 5.906 7.996 7.016 1 97.56 72 ARG B CA 1
ATOM 1465 C C . ARG B 1 72 ? 4.844 9.094 7.082 1 97.56 72 ARG B C 1
ATOM 1467 O O . ARG B 1 72 ? 4.988 10.055 7.832 1 97.56 72 ARG B O 1
ATOM 1474 N N . LEU B 1 73 ? 3.785 8.93 6.359 1 96.75 73 LEU B N 1
ATOM 1475 C CA . LEU B 1 73 ? 2.721 9.93 6.312 1 96.75 73 LEU B CA 1
ATOM 1476 C C . LEU B 1 73 ? 2.002 10.023 7.656 1 96.75 73 LEU B C 1
ATOM 1478 O O . LEU B 1 73 ? 1.639 11.109 8.094 1 96.75 73 LEU B O 1
ATOM 1482 N N . ARG B 1 74 ?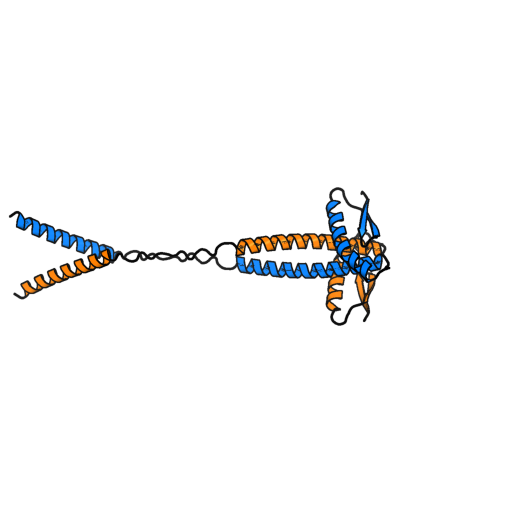 1.855 8.891 8.227 1 96.88 74 ARG B N 1
ATOM 1483 C CA . ARG B 1 74 ? 1.214 8.875 9.539 1 96.88 74 ARG B CA 1
ATOM 1484 C C . ARG B 1 74 ? 2.072 9.594 10.57 1 96.88 74 ARG B C 1
ATOM 1486 O O . ARG B 1 74 ? 1.553 10.328 11.414 1 96.88 74 ARG B O 1
ATOM 1493 N N . ALA B 1 75 ? 3.35 9.391 10.492 1 95.88 75 ALA B N 1
ATOM 1494 C CA . ALA B 1 75 ? 4.273 10.078 11.383 1 95.88 75 ALA B CA 1
ATOM 1495 C C . ALA B 1 75 ? 4.242 11.586 11.156 1 95.88 75 ALA B C 1
ATOM 1497 O O . ALA B 1 75 ? 4.238 12.367 12.109 1 95.88 75 ALA B O 1
ATOM 1498 N N . GLN B 1 76 ? 4.23 11.945 9.953 1 93.88 76 GLN B N 1
ATOM 1499 C CA . GLN B 1 76 ? 4.168 13.359 9.602 1 93.88 76 GLN B CA 1
ATOM 1500 C C . GLN B 1 76 ? 2.873 14 10.102 1 93.88 76 GLN B C 1
ATOM 1502 O O . GLN B 1 76 ? 2.885 15.109 10.633 1 93.88 76 GLN B O 1
ATOM 1507 N N . LEU B 1 77 ? 1.728 13.375 9.93 1 93.12 77 LEU B N 1
ATOM 1508 C CA . LEU B 1 77 ? 0.431 13.859 10.391 1 93.12 77 LEU B CA 1
ATOM 1509 C C . LEU B 1 77 ? 0.418 14.016 11.906 1 93.12 77 LEU B C 1
ATOM 1511 O O . LEU B 1 77 ? -0.088 15.016 12.422 1 93.12 77 LEU B O 1
ATOM 1515 N N . ALA B 1 78 ? 0.979 13.008 12.539 1 92.38 78 ALA B N 1
ATOM 1516 C CA . ALA B 1 78 ? 1.049 13.047 14 1 92.38 78 ALA B CA 1
ATOM 1517 C C . ALA B 1 78 ? 1.864 14.25 14.477 1 92.38 78 ALA B C 1
ATOM 1519 O O . ALA B 1 78 ? 1.5 14.906 15.453 1 92.38 78 ALA B O 1
ATOM 1520 N N . GLU B 1 79 ? 2.975 14.555 13.812 1 89.12 79 GLU B N 1
ATOM 1521 C CA . GLU B 1 79 ? 3.818 15.695 14.148 1 89.12 79 GLU B CA 1
ATOM 1522 C C . GLU B 1 79 ? 3.07 17.016 13.953 1 89.12 79 GLU B C 1
ATOM 1524 O O . GLU B 1 79 ? 3.16 17.906 14.789 1 89.12 79 GLU B O 1
ATOM 1529 N N . LEU B 1 80 ? 2.326 17.078 12.93 1 84.88 80 LEU B N 1
ATOM 1530 C CA . LEU B 1 80 ? 1.589 18.312 12.641 1 84.88 80 LEU B CA 1
ATOM 1531 C C . LEU B 1 80 ? 0.426 18.484 13.609 1 84.88 80 LEU B C 1
ATOM 1533 O O . LEU B 1 80 ? 0.116 19.609 14.016 1 84.88 80 LEU B O 1
ATOM 1537 N N . GLU B 1 81 ? -0.186 17.422 13.938 1 84.69 81 GLU B N 1
ATOM 1538 C CA . GLU B 1 81 ? -1.3 17.484 14.875 1 84.69 81 GLU B CA 1
ATOM 1539 C C . GLU B 1 81 ? -0.811 17.766 16.297 1 84.69 81 GLU B C 1
ATOM 1541 O O . GLU B 1 81 ? -1.535 18.359 17.109 1 84.69 81 GLU B O 1
ATOM 1546 N N . ALA B 1 82 ? 0.377 17.344 16.609 1 80.31 82 ALA B N 1
ATOM 1547 C CA . ALA B 1 82 ? 0.954 17.547 17.938 1 80.31 82 ALA B CA 1
ATOM 1548 C C . ALA B 1 82 ? 1.488 18.969 18.094 1 80.31 82 ALA B C 1
ATOM 1550 O O . ALA B 1 82 ? 1.762 19.422 19.203 1 80.31 82 ALA B O 1
ATOM 1551 N N . ARG B 1 83 ? 1.808 19.594 17.031 1 70.38 83 ARG B N 1
ATOM 1552 C CA . ARG B 1 83 ? 2.246 20.984 17.141 1 70.38 83 ARG B CA 1
ATOM 1553 C C . ARG B 1 83 ? 1.232 21.812 17.922 1 70.38 83 ARG B C 1
ATOM 1555 O O . ARG B 1 83 ? 0.051 21.844 17.578 1 70.38 83 ARG B O 1
ATOM 1562 N N . PRO B 1 84 ? 1.538 22.156 19.234 1 61.03 84 PRO B N 1
ATOM 1563 C CA . PRO B 1 84 ? 0.648 22.984 20.047 1 61.03 84 PRO B CA 1
ATOM 1564 C C . PRO B 1 84 ? 0.091 24.188 19.281 1 61.03 84 PRO B C 1
ATOM 1566 O O . PRO B 1 84 ? 0.771 24.75 18.406 1 61.03 84 PRO B O 1
ATOM 1569 N N . ALA B 1 85 ? -1.228 24.141 19 1 57.78 85 ALA B N 1
ATOM 1570 C CA . ALA B 1 85 ? -1.827 25.391 18.5 1 57.78 85 ALA B CA 1
ATOM 1571 C C . ALA B 1 85 ? -1.162 26.609 19.125 1 57.78 85 ALA B C 1
ATOM 1573 O O . ALA B 1 85 ? -0.695 26.547 20.266 1 57.78 85 ALA B O 1
ATOM 1574 N N . PRO B 1 86 ? -0.525 27.531 18.391 1 52.06 86 PRO B N 1
ATOM 1575 C CA . PRO B 1 86 ? -0 28.719 19.062 1 52.06 86 PRO B CA 1
ATOM 1576 C C . PRO B 1 86 ? -0.899 29.203 20.188 1 52.06 86 PRO B C 1
ATOM 1578 O O . PRO B 1 86 ? -2.125 29.219 20.047 1 52.06 86 PRO B O 1
ATOM 1581 N N . GLU B 1 87 ? -0.531 28.875 21.375 1 52.66 87 GLU B N 1
ATOM 1582 C CA . GLU B 1 87 ? -1.279 29.422 22.484 1 52.66 87 GLU B CA 1
ATOM 1583 C C . GLU B 1 87 ? -1.789 30.828 22.172 1 52.66 87 GLU B C 1
ATOM 1585 O O . GLU B 1 87 ? -1.067 31.641 21.578 1 52.66 87 GLU B O 1
ATOM 1590 N N . PRO B 1 88 ? -3.049 31 22 1 50.62 88 PRO B N 1
ATOM 1591 C CA . PRO B 1 88 ? -3.504 32.375 21.797 1 50.62 88 PRO B CA 1
ATOM 1592 C C . PRO B 1 88 ? -2.676 33.406 22.594 1 50.62 88 PRO B C 1
ATOM 1594 O O . PRO B 1 88 ? -2.346 33.156 23.766 1 50.62 88 PRO B O 1
ATOM 1597 N N . GLU B 1 89 ? -1.781 33.969 21.922 1 51.62 89 GLU B N 1
ATOM 1598 C CA . GLU B 1 89 ? -1.04 35.031 22.578 1 51.62 89 GLU B CA 1
ATOM 1599 C C . GLU B 1 89 ? -1.951 35.875 23.484 1 51.62 89 GLU B C 1
ATOM 1601 O O . GLU B 1 89 ? -2.971 36.406 23.031 1 51.62 89 GLU B O 1
ATOM 1606 N N . ARG B 1 90 ? -2.152 35.469 24.641 1 49.88 90 ARG B N 1
ATOM 1607 C CA . ARG B 1 90 ? -2.836 36.375 25.562 1 49.88 90 ARG B CA 1
ATOM 1608 C C . ARG B 1 90 ? -2.191 37.75 25.547 1 49.88 90 ARG B C 1
ATOM 1610 O O . ARG B 1 90 ? -1.049 37.938 25.969 1 49.88 90 ARG B O 1
ATOM 1617 N N . ILE B 1 91 ? -2.449 38.469 24.578 1 48.09 91 ILE B N 1
ATOM 1618 C CA . ILE B 1 91 ? -2.051 39.844 24.672 1 48.09 91 ILE B CA 1
ATOM 1619 C C . ILE B 1 91 ? -2.666 40.5 25.906 1 48.09 91 ILE B C 1
ATOM 1621 O O . ILE B 1 91 ? -3.891 40.594 26.016 1 48.09 91 ILE B O 1
ATOM 1625 N N . GLU B 1 92 ? -2.066 40.438 26.984 1 50.03 92 GLU B N 1
ATOM 1626 C CA . GLU B 1 92 ? -2.49 41.25 28.125 1 50.03 92 GLU B CA 1
ATOM 1627 C C . GLU B 1 92 ? -2.555 42.719 27.75 1 50.03 92 GLU B C 1
ATOM 1629 O O . GLU B 1 92 ? -1.53 43.344 27.453 1 50.03 92 GLU B O 1
ATOM 1634 N N . VAL B 1 93 ? -3.605 43.188 27.203 1 49.44 93 VAL B N 1
ATOM 1635 C CA . VAL B 1 93 ? -3.77 44.625 27.078 1 49.44 93 VAL B CA 1
ATOM 1636 C C . VAL B 1 93 ? -3.453 45.312 28.406 1 49.44 93 VAL B C 1
ATOM 1638 O O . VAL B 1 93 ? -3.953 44.875 29.453 1 49.44 93 VAL B O 1
ATOM 1641 N N . PRO B 1 94 ? -2.385 46 28.484 1 48.03 94 PRO B N 1
ATOM 1642 C CA . PRO B 1 94 ? -2.152 46.719 29.719 1 48.03 94 PRO B CA 1
ATOM 1643 C C . PRO B 1 94 ? -3.381 47.5 30.188 1 48.03 94 PRO B C 1
ATOM 1645 O O . PRO B 1 94 ? -3.994 48.219 29.391 1 48.03 94 PRO B O 1
ATOM 1648 N N . VAL B 1 95 ? -4.102 47 31.031 1 55.28 95 VAL B N 1
ATOM 1649 C CA . VAL B 1 95 ? -5.145 47.781 31.672 1 55.28 95 VAL B CA 1
ATOM 1650 C C . VAL B 1 95 ? -4.531 49.031 32.281 1 55.28 95 VAL B C 1
ATOM 1652 O O . VAL B 1 95 ? -3.441 49 32.875 1 55.28 95 VAL B O 1
ATOM 1655 N N . ILE B 1 96 ? -4.836 50.25 31.828 1 54.38 96 ILE B N 1
ATOM 1656 C CA . ILE B 1 96 ? -4.414 51.469 32.469 1 54.38 96 ILE B CA 1
ATOM 1657 C C . ILE B 1 96 ? -4.457 51.281 34 1 54.38 96 ILE B C 1
ATOM 1659 O O . ILE B 1 96 ? -5.508 51 34.562 1 54.38 96 ILE B O 1
ATOM 1663 N N . PRO B 1 97 ? -3.318 51.312 34.531 1 53.66 97 PRO B N 1
ATOM 1664 C CA . PRO B 1 97 ? -3.355 51.188 36 1 53.66 97 PRO B CA 1
ATOM 1665 C C . PRO B 1 97 ? -4.336 52.188 36.625 1 53.66 97 PRO B C 1
ATOM 1667 O O . PRO B 1 97 ? -4.516 53.281 36.156 1 53.66 97 PRO B O 1
ATOM 1670 N N . ALA B 1 98 ? -5 51.719 37.5 1 62.09 98 ALA B N 1
ATOM 1671 C CA . ALA B 1 98 ? -5.988 52.531 38.25 1 62.09 98 ALA B CA 1
ATOM 1672 C C . ALA B 1 98 ? -5.379 53.812 38.75 1 62.09 98 ALA B C 1
ATOM 1674 O O . ALA B 1 98 ? -6.047 54.875 38.75 1 62.09 98 ALA B O 1
ATOM 1675 N N . GLY B 1 99 ? -4.152 53.719 39.031 1 56.12 99 GLY B N 1
ATOM 1676 C CA . GLY B 1 99 ? -3.479 54.938 39.5 1 56.12 99 GLY B CA 1
ATOM 1677 C C . GLY B 1 99 ? -3.4 56 38.438 1 56.12 99 GLY B C 1
ATOM 1678 O O . GLY B 1 99 ? -3.529 57.188 38.75 1 56.12 99 GLY B O 1
ATOM 1679 N N . VAL B 1 100 ? -3.219 55.438 37.219 1 59.25 100 VAL B N 1
ATOM 1680 C CA . VAL B 1 100 ? -3.152 56.406 36.156 1 59.25 100 VAL B CA 1
ATOM 1681 C C . VAL B 1 100 ? -4.535 57.031 35.906 1 59.25 100 VAL B C 1
ATOM 1683 O O . VAL B 1 100 ? -4.668 58.219 35.719 1 59.25 100 VAL B O 1
ATOM 1686 N N . LYS B 1 101 ? -5.422 56.312 36 1 60.22 101 LYS B N 1
ATOM 1687 C CA . LYS B 1 101 ? -6.789 56.781 35.875 1 60.22 101 LYS B CA 1
ATOM 1688 C C . LYS B 1 101 ? -7.105 57.812 37 1 60.22 101 LYS B C 1
ATOM 1690 O O . LYS B 1 101 ? -7.719 58.844 36.719 1 60.22 101 LYS B O 1
ATOM 1695 N N . GLU B 1 102 ? -6.688 57.469 38.125 1 63.69 102 GLU B N 1
ATOM 1696 C CA . GLU B 1 102 ? -6.91 58.344 39.281 1 63.69 102 GLU B CA 1
ATOM 1697 C C . GLU B 1 102 ? -6.117 59.625 39.156 1 63.69 102 GLU B C 1
ATOM 1699 O O . GLU B 1 102 ? -6.629 60.719 39.438 1 63.69 102 GLU B O 1
ATOM 1704 N N . ALA B 1 103 ? -4.961 59.438 38.656 1 56.69 103 ALA B N 1
ATOM 1705 C CA . ALA B 1 103 ? -4.125 60.625 38.469 1 56.69 103 ALA B CA 1
ATOM 1706 C C . ALA B 1 103 ? -4.707 61.531 37.406 1 56.69 103 ALA B C 1
ATOM 1708 O O . ALA B 1 103 ? -4.727 62.75 37.562 1 56.69 103 ALA B O 1
ATOM 1709 N N . LEU B 1 104 ? -5.27 60.938 36.5 1 63.53 104 LEU B N 1
ATOM 1710 C CA . LEU B 1 104 ? -5.875 61.75 35.438 1 63.53 104 LEU B CA 1
ATOM 1711 C C . LEU B 1 104 ? -7.152 62.406 35.906 1 63.53 104 LEU B C 1
ATOM 1713 O O . LEU B 1 104 ? -7.43 63.562 35.562 1 63.53 104 LEU B O 1
ATOM 1717 N N . ALA B 1 105 ? -7.809 61.781 36.719 1 64.75 105 ALA B N 1
ATOM 1718 C CA . ALA B 1 105 ? -9.023 62.344 37.312 1 64.75 105 ALA B CA 1
ATOM 1719 C C . ALA B 1 105 ? -8.695 63.531 38.219 1 64.75 105 ALA B C 1
ATOM 1721 O O . ALA B 1 105 ? -9.391 64.562 38.219 1 64.75 105 ALA B O 1
ATOM 1722 N N . GLU B 1 106 ? -7.625 63.375 39 1 63.5 106 GLU B N 1
ATOM 1723 C CA . GLU B 1 106 ? -7.207 64.438 39.906 1 63.5 106 GLU B CA 1
ATOM 1724 C C . GLU B 1 106 ? -6.738 65.688 39.125 1 63.5 106 GLU B C 1
ATOM 1726 O O . GLU B 1 106 ? -7.07 66.812 39.469 1 63.5 106 GLU B O 1
ATOM 1731 N N . LEU B 1 107 ? -6.113 65.375 38.125 1 60.62 107 LEU B N 1
ATOM 1732 C CA . LEU B 1 107 ? -5.66 66.5 37.281 1 60.62 107 LEU B CA 1
ATOM 1733 C C . LEU B 1 107 ? -6.844 67.25 36.625 1 60.62 107 LEU B C 1
ATOM 1735 O O . LEU B 1 107 ? -6.859 68.438 36.562 1 60.62 107 LEU B O 1
ATOM 1739 N N . ALA B 1 108 ? -7.719 66.5 36.25 1 64.06 108 ALA B N 1
ATOM 1740 C CA . ALA B 1 108 ? -8.922 67.125 35.688 1 64.06 108 ALA B CA 1
ATOM 1741 C C . ALA B 1 108 ? -9.664 67.938 36.719 1 64.06 108 ALA B C 1
ATOM 1743 O O . ALA B 1 108 ? -10.117 69.062 36.406 1 64.06 108 ALA B O 1
ATOM 1744 N N . ALA B 1 109 ? -9.711 67.438 37.906 1 66.12 109 ALA B N 1
ATOM 1745 C CA . ALA B 1 109 ? -10.398 68.125 38.969 1 66.12 109 ALA B CA 1
ATOM 1746 C C . ALA B 1 109 ? -9.688 69.438 39.312 1 66.12 109 ALA B C 1
ATOM 1748 O O . ALA B 1 109 ? -10.328 70.5 39.531 1 66.12 109 ALA B O 1
ATOM 1749 N N . ARG B 1 110 ? -8.445 69.438 39.312 1 61.38 110 ARG B N 1
ATOM 1750 C CA . ARG B 1 110 ? -7.676 70.625 39.625 1 61.38 110 ARG B CA 1
ATOM 1751 C C . ARG B 1 110 ? -7.809 71.688 38.531 1 61.38 110 ARG B C 1
ATOM 1753 O O . ARG B 1 110 ? -7.918 72.875 38.812 1 61.38 110 ARG B O 1
ATOM 1760 N N . ALA B 1 111 ? -7.836 71.125 37.344 1 59.72 111 ALA B N 1
ATOM 1761 C CA . ALA B 1 111 ? -8 72.062 36.188 1 59.72 111 ALA B CA 1
ATOM 1762 C C . ALA B 1 111 ? -9.367 72.75 36.25 1 59.72 111 ALA B C 1
ATOM 1764 O O . ALA B 1 111 ? -9.484 73.938 35.969 1 59.72 111 ALA B O 1
ATOM 1765 N N . GLU B 1 112 ? -10.289 71.938 36.531 1 65.62 112 GLU B N 1
ATOM 1766 C CA . GLU B 1 112 ? -11.641 72.438 36.656 1 65.62 112 GLU B CA 1
ATOM 1767 C C . GLU B 1 112 ? -11.734 73.5 37.75 1 65.62 112 GLU B C 1
ATOM 1769 O O . GLU B 1 112 ? -12.359 74.562 37.594 1 65.62 112 GLU B O 1
ATOM 1774 N N . ALA B 1 113 ? -11.102 73.25 38.812 1 62.59 113 ALA B N 1
ATOM 1775 C CA . ALA B 1 113 ? -11.125 74.125 39.938 1 62.59 113 ALA B CA 1
ATOM 1776 C C . ALA B 1 113 ? -10.43 75.438 39.625 1 62.59 113 ALA B C 1
ATOM 1778 O O . ALA B 1 113 ? -10.906 76.5 40 1 62.59 113 ALA B O 1
ATOM 1779 N N . MET B 1 114 ? -9.406 75.312 38.875 1 55.59 114 MET B N 1
ATOM 1780 C CA . MET B 1 114 ? -8.688 76.5 38.469 1 55.59 114 MET B CA 1
ATOM 1781 C C . MET B 1 114 ? -9.531 77.375 37.5 1 55.59 114 MET B C 1
ATOM 1783 O O . MET B 1 114 ? -9.562 78.562 37.625 1 55.59 114 MET B O 1
ATOM 1787 N N . ALA B 1 115 ? -10.195 76.688 36.688 1 57.62 115 ALA B N 1
ATOM 1788 C CA . ALA B 1 115 ? -11.062 77.375 35.719 1 57.62 115 ALA B CA 1
ATOM 1789 C C . ALA B 1 115 ? -12.203 78.062 36.438 1 57.62 115 ALA B C 1
ATOM 1791 O O . ALA B 1 115 ? -12.539 79.188 36.062 1 57.62 115 ALA B O 1
ATOM 1792 N N . GLU B 1 116 ? -12.695 77.438 37.344 1 63.25 116 GLU B N 1
ATOM 1793 C CA . GLU B 1 116 ? -13.773 78.062 38.094 1 63.25 116 GLU B CA 1
ATOM 1794 C C . GLU B 1 116 ? -13.305 79.312 38.844 1 63.25 116 GLU B C 1
ATOM 1796 O O . GLU B 1 116 ? -14.023 80.312 38.906 1 63.25 116 GLU B O 1
ATOM 1801 N N . ARG B 1 117 ? -12.203 79.312 39.281 1 57.09 117 ARG B N 1
ATOM 1802 C CA . ARG B 1 117 ? -11.656 80.438 40 1 57.09 117 ARG B CA 1
ATOM 1803 C C . ARG B 1 117 ? -11.422 81.625 39.062 1 57.09 117 ARG B C 1
ATOM 1805 O O . ARG B 1 117 ? -11.688 82.75 39.438 1 57.09 117 ARG B O 1
ATOM 1812 N N . VAL B 1 118 ? -11.047 81.312 37.969 1 54.59 118 VAL B N 1
ATOM 1813 C CA . VAL B 1 118 ? -10.797 82.312 36.969 1 54.59 118 VAL B CA 1
ATOM 1814 C C . VAL B 1 118 ? -12.117 83 36.562 1 54.59 118 VAL B C 1
ATOM 1816 O O . VAL B 1 118 ? -12.211 84.188 36.438 1 54.59 118 VAL B O 1
ATOM 1819 N N . GLU B 1 119 ? -13.023 82.188 36.406 1 60.91 119 GLU B N 1
ATOM 1820 C CA . GLU B 1 119 ? -14.336 82.688 36.031 1 60.91 119 GLU B CA 1
ATOM 1821 C C . GLU B 1 119 ? -14.953 83.562 37.125 1 60.91 119 GLU B C 1
ATOM 1823 O O . GLU B 1 119 ? -15.57 84.562 36.875 1 60.91 119 GLU B O 1
ATOM 1828 N N . GLU B 1 120 ? -14.742 83.188 38.25 1 61.91 120 GLU B N 1
ATOM 1829 C CA . GLU B 1 120 ? -15.273 83.938 39.375 1 61.91 120 GLU B CA 1
ATOM 1830 C C . GLU B 1 120 ? -14.602 85.25 39.5 1 61.91 120 GLU B C 1
ATOM 1832 O O . GLU B 1 120 ? -15.266 86.25 39.781 1 61.91 120 GLU B O 1
ATOM 1837 N N . ARG B 1 121 ? -13.562 85.438 39.125 1 53.47 121 ARG B N 1
ATOM 1838 C CA . ARG B 1 121 ? -12.828 86.688 39.219 1 53.47 121 ARG B CA 1
ATOM 1839 C C . ARG B 1 121 ? -13.211 87.625 38.062 1 53.47 121 ARG B C 1
ATOM 1841 O O . ARG B 1 121 ? -13.234 88.812 38.219 1 53.47 121 ARG B O 1
ATOM 1848 N N . ALA B 1 122 ? -13.648 87 37.062 1 55.28 122 ALA B N 1
ATOM 1849 C CA . ALA B 1 122 ? -14.039 87.812 35.906 1 55.28 122 ALA B CA 1
ATOM 1850 C C . ALA B 1 122 ? -15.43 88.375 36.094 1 55.28 122 ALA B C 1
ATOM 1852 O O . ALA B 1 122 ? -15.742 89.438 35.531 1 55.28 122 ALA B O 1
ATOM 1853 N N . ARG B 1 123 ? -16.078 87.75 36.781 1 61.53 123 ARG B N 1
ATOM 1854 C CA . ARG B 1 123 ? -17.453 88.188 37 1 61.53 123 ARG B CA 1
ATOM 1855 C C . ARG B 1 123 ? -17.5 89.188 38.125 1 61.53 123 ARG B C 1
ATOM 1857 O O . ARG B 1 123 ? -18.438 90 38.188 1 61.53 123 ARG B O 1
ATOM 1864 N N . ALA B 1 124 ? -16.5 89.188 38.781 1 59.78 124 ALA B N 1
ATOM 1865 C CA . ALA B 1 124 ? -16.469 90.188 39.812 1 59.78 124 ALA B CA 1
ATOM 1866 C C . ALA B 1 124 ? -15.836 91.438 39.344 1 59.78 124 ALA B C 1
ATOM 1868 O O . ALA B 1 124 ? -14.992 91.438 38.438 1 59.78 124 ALA B O 1
#

Nearest PDB structures (foldseek):
  4p1m-assembly1_A-2  TM=7.695E-01  e=2.623E-03  Escherichia coli
  1t3u-assembly1_D  TM=6.384E-01  e=2.018E-03  Pseudomonas aeruginosa PAO1
  1t3u-assembly1_C  TM=5.444E-01  e=2.301E-03  Pseudomonas aeruginosa PAO1
  4p1m-assembly1_A-2  TM=7.693E-01  e=2.280E-03  Escherichia coli
  1t3u-assembly1_D  TM=6.383E-01  e=1.870E-03  Pseudomonas aeruginosa PAO1

Organism: Cereibacter sphaeroides (strain ATCC 17023 / DSM 158 / JCM 6121 / CCUG 31486 / LMG 2827 / NBRC 12203 / NCIMB 8253 / ATH 2.4.1.) (NCBI:txid272943)

InterPro domains:
  IPR007838 Cell division protein ZapA-like [PF05164] (5-110)
  IPR036192 Cell division protein ZapA-like superfamily [SSF102829] (4-83)
  IPR042233 Cell division protein ZapA, N-terminal [G3DSA:3.30.160.880] (2-45)

Solvent-accessible surface area (backbone atoms only — not comparable to full-atom values): 13769 Å² total; per-residue (Å²): 117,59,69,42,82,44,60,45,55,90,38,79,43,80,42,75,44,58,92,89,43,57,65,60,52,51,51,11,36,50,54,36,18,65,39,16,37,59,51,38,71,71,67,49,88,67,55,66,42,56,44,34,46,53,14,27,35,50,49,26,44,52,40,54,53,49,53,52,50,45,52,51,51,51,52,52,47,52,52,60,67,61,49,72,69,77,68,76,74,76,71,74,68,78,68,76,50,66,64,55,55,48,49,51,49,52,50,48,51,51,50,51,53,52,50,51,54,53,52,56,55,66,76,96,116,59,70,43,82,44,60,46,55,89,37,79,44,80,44,75,44,55,92,89,43,56,65,58,51,51,50,11,36,52,53,37,18,64,40,16,37,59,50,39,71,70,67,47,89,67,54,67,42,59,46,34,45,52,14,27,35,49,50,25,46,52,40,53,51,50,52,50,50,44,51,51,51,50,52,52,47,50,53,61,68,60,48,73,70,77,68,74,75,75,72,74,70,79,68,77,51,64,63,56,54,49,50,50,51,51,50,48,49,52,51,49,52,51,49,52,52,53,50,54,56,67,73,94

pLDDT: mean 82.35, std 18.1, range [47.31, 98.81]

Sequence (248 aa):
MPELSITIGGKSFEVACQPGEEEFLHSAAAMLDAEAMPVVEQMGRMTDSRMLLMAGLMLADRMAGADEELRRLRAQLAELEARPAPEPERIEVPVIPAGVKEALAELAARAEAMAERVEERARAMPELSITIGGKSFEVACQPGEEEFLHSAAAMLDAEAMPVVEQMGRMTDSRMLLMAGLMLADRMAGADEELRRLRAQLAELEARPAPEPERIEVPVIPAGVKEALAELAARAEAMAERVEERARA

Secondary structure (DSSP, 8-state):
--EEEEEETTEEEEEE--TT-HHHHHHHHHHHHHHHHHHHHHH-S--HHHHHHHHHHHHHHHHHHHHHHHHHHHHHHHHHHHS--------------HHHHHHHHHHHHHHHHHHHHHHHHHH-/--EEEEEETTEEEEEE--TT-HHHHHHHHHHHHHHHHHHHHHH-S--HHHHHHHHHHHHHHHHHHHHHHHHHHHHHHHHHHHS--------------HHHHHHHHHHHHHHHHHHHHHHHHHH-